Protein AF-A0A9P1HAL3-F1 (afdb_monomer)

pLDDT: mean 70.86, std 21.45, range [35.09, 97.81]

Organism: NCBI:txid1442378

Secondary structure (DSSP, 8-state):
---HHHHHHHHHHHHHHHHHHHHHHHTT--GGGGHHHHHHHHHHHHHHHHHHHHHHHHTTS-------------PPP---------S------TTHHHHTTS-SSGGGHHHHHHHH----------PPPP----PPPPPPPPPP--------------------PPPGGGSSTTTTS-PPPHHHHSTT--HHHHHHHHHHHHHHHHHHHHHHHHHHHHHHHHHHHHHHHHHHHHHHHHHHHHHHHHHHHHHHHHHHHHHHHHHHHT--GGGG---

Sequence (275 aa):
MSKPNQLFLLADHIKLSLLERQRAQSLNLEGNSQDGHISRSIEQFRDGLDALKKRSRGSGTKAMKTPPSTSPTPSPPSKNSSTTSPPNSTASPPSTTSTLTHPNDPSLASDFAHATTVPAAKSSSSPSPTATRSAPPAPPPPVTSPSASPTPPPATTATTTTITTPPSSSLLATATSRAPSGVDRAQGMTNEQIHAYHANVLDEQDEQLDRLGETIGRQRELSMRMGDELEAQIEILDETDAMVDRHQSRLDRALDMCRVAASAQAGPVWAVYQY

Radius of gyration: 38.21 Å; Cα contacts (8 Å, |Δi|>4): 33; chains: 1; bounding box: 88×94×108 Å

Structure (mmCIF, N/CA/C/O backbone):
data_AF-A0A9P1HAL3-F1
#
_entry.id   AF-A0A9P1HAL3-F1
#
loop_
_atom_site.group_PDB
_atom_site.id
_atom_site.type_symbol
_atom_site.label_atom_id
_atom_site.label_alt_id
_atom_site.label_comp_id
_atom_site.label_asym_id
_atom_site.label_entity_id
_atom_site.label_seq_id
_atom_site.pdbx_PDB_ins_code
_atom_site.Cartn_x
_atom_site.Cartn_y
_atom_site.Cartn_z
_atom_site.occupancy
_atom_site.B_iso_or_equiv
_atom_site.auth_seq_id
_atom_site.auth_comp_id
_atom_site.auth_asym_id
_atom_site.auth_atom_id
_atom_site.pdbx_PDB_model_num
ATOM 1 N N . MET A 1 1 ? 10.676 15.916 -5.593 1.00 50.03 1 MET A N 1
ATOM 2 C CA . MET A 1 1 ? 10.874 17.248 -4.974 1.00 50.03 1 MET A CA 1
ATOM 3 C C . MET A 1 1 ? 9.860 17.412 -3.851 1.00 50.03 1 MET A C 1
ATOM 5 O O . MET A 1 1 ? 8.691 17.637 -4.143 1.00 50.03 1 MET A O 1
ATOM 9 N N . SER A 1 2 ? 10.261 17.223 -2.592 1.00 63.69 2 SER A N 1
ATOM 10 C CA . SER A 1 2 ? 9.379 17.440 -1.437 1.00 63.69 2 SER A CA 1
ATOM 11 C C . SER A 1 2 ? 9.151 18.941 -1.229 1.00 63.69 2 SER A C 1
ATOM 13 O O . SER A 1 2 ? 10.075 19.752 -1.302 1.00 63.69 2 SER A O 1
ATOM 15 N N . LYS A 1 3 ? 7.892 19.339 -1.037 1.00 81.38 3 LYS A N 1
ATOM 16 C CA . LYS A 1 3 ? 7.520 20.737 -0.767 1.00 81.38 3 LYS A CA 1
ATOM 17 C C . LYS A 1 3 ? 7.986 21.115 0.651 1.00 81.38 3 LYS A C 1
ATOM 19 O O . LYS A 1 3 ? 7.953 20.257 1.529 1.00 81.38 3 LYS A O 1
ATOM 24 N N . PRO A 1 4 ? 8.348 22.379 0.937 1.00 82.94 4 PRO A N 1
ATOM 25 C CA . PRO A 1 4 ? 8.798 22.793 2.273 1.00 82.94 4 PRO A CA 1
ATOM 26 C C . PRO A 1 4 ? 7.778 22.466 3.377 1.00 82.94 4 PRO A C 1
ATOM 28 O O . PRO A 1 4 ? 8.159 21.975 4.431 1.00 82.94 4 PRO A O 1
ATOM 31 N N . ASN A 1 5 ? 6.476 22.610 3.105 1.00 86.00 5 ASN A N 1
ATOM 32 C CA . ASN A 1 5 ? 5.417 22.209 4.043 1.00 86.00 5 ASN A CA 1
ATOM 33 C C . ASN A 1 5 ? 5.407 20.699 4.328 1.00 86.00 5 ASN A C 1
ATOM 35 O O . ASN A 1 5 ? 5.117 20.290 5.445 1.00 86.00 5 ASN A O 1
ATOM 39 N N . GLN A 1 6 ? 5.764 19.864 3.347 1.00 87.25 6 GLN A N 1
ATOM 40 C CA . GLN A 1 6 ? 5.880 18.418 3.557 1.00 87.25 6 GLN A CA 1
ATOM 41 C C . GLN A 1 6 ? 7.073 18.079 4.457 1.00 87.25 6 GLN A C 1
ATOM 43 O O . GLN A 1 6 ? 6.979 17.140 5.236 1.00 87.25 6 GLN A O 1
ATOM 48 N N . LEU A 1 7 ? 8.161 18.859 4.406 1.00 88.94 7 LEU A N 1
ATOM 49 C CA . LEU A 1 7 ? 9.289 18.697 5.331 1.00 88.94 7 LEU A CA 1
ATOM 50 C C . LEU A 1 7 ? 8.912 19.071 6.765 1.00 88.94 7 LEU A C 1
ATOM 52 O O . LEU A 1 7 ? 9.337 18.385 7.686 1.00 88.94 7 LEU A O 1
ATOM 56 N N . PHE A 1 8 ? 8.096 20.109 6.962 1.00 89.88 8 PHE A N 1
ATOM 57 C CA . PHE A 1 8 ? 7.600 20.464 8.296 1.00 89.88 8 PHE A CA 1
ATOM 58 C C . PHE A 1 8 ? 6.702 19.376 8.892 1.00 89.88 8 PHE A C 1
ATOM 60 O O . PHE A 1 8 ? 6.885 19.009 10.048 1.00 89.88 8 PHE A O 1
ATOM 67 N N . LEU A 1 9 ? 5.786 18.816 8.097 1.00 92.81 9 LEU A N 1
ATOM 68 C CA . LEU A 1 9 ? 4.942 17.699 8.536 1.00 92.81 9 LEU A CA 1
ATOM 69 C C . LEU A 1 9 ? 5.769 16.439 8.826 1.00 92.81 9 LEU A C 1
ATOM 71 O O . LEU A 1 9 ? 5.536 15.761 9.821 1.00 92.81 9 LEU A O 1
ATOM 75 N N . LEU A 1 10 ? 6.774 16.153 7.992 1.00 92.38 10 LEU A N 1
ATOM 76 C CA . LEU A 1 10 ? 7.700 15.043 8.215 1.00 92.38 10 LEU A CA 1
ATOM 77 C C . LEU A 1 10 ? 8.511 15.238 9.504 1.00 92.38 10 LEU A C 1
ATOM 79 O O . LEU A 1 10 ? 8.684 14.291 10.264 1.00 92.38 10 LEU A O 1
ATOM 83 N N . ALA A 1 11 ? 8.969 16.461 9.781 1.00 91.88 11 ALA A N 1
ATOM 84 C CA . ALA A 1 11 ? 9.679 16.789 11.014 1.00 91.88 11 ALA A CA 1
ATOM 85 C C . ALA A 1 11 ? 8.807 16.573 12.258 1.00 91.88 11 ALA A C 1
ATOM 87 O O . ALA A 1 11 ? 9.289 16.034 13.255 1.00 91.88 11 ALA A O 1
ATOM 88 N N . ASP A 1 12 ? 7.532 16.960 12.196 1.00 93.38 12 ASP A N 1
ATOM 89 C CA . ASP A 1 12 ? 6.594 16.743 13.296 1.00 93.38 12 ASP A CA 1
ATOM 90 C C . ASP A 1 12 ? 6.318 15.249 13.512 1.00 93.38 12 ASP A C 1
ATOM 92 O O . ASP A 1 12 ? 6.390 14.757 14.636 1.00 93.38 12 ASP A O 1
ATOM 96 N N . HIS A 1 13 ? 6.141 14.485 12.431 1.00 92.50 13 HIS A N 1
ATOM 97 C CA . HIS A 1 13 ? 5.966 13.036 12.509 1.00 92.50 13 HIS A CA 1
ATOM 98 C C . HIS A 1 13 ? 7.194 12.322 13.101 1.00 92.50 13 HIS A C 1
ATOM 100 O O . HIS A 1 13 ? 7.055 11.452 13.960 1.00 92.50 13 HIS A O 1
ATOM 106 N N . ILE A 1 14 ? 8.410 12.722 12.707 1.00 92.44 14 ILE A N 1
ATOM 107 C CA . ILE A 1 14 ? 9.659 12.216 13.304 1.00 92.44 14 ILE A CA 1
ATOM 108 C C . ILE A 1 14 ? 9.692 12.520 14.802 1.00 92.44 14 ILE A C 1
ATOM 110 O O . ILE A 1 14 ? 10.052 11.659 15.601 1.00 92.44 14 ILE A O 1
ATOM 114 N N . LYS A 1 15 ? 9.294 13.731 15.198 1.00 94.12 15 LYS A N 1
ATOM 115 C CA . LYS A 1 15 ? 9.254 14.139 16.602 1.00 94.12 15 LYS A CA 1
ATOM 116 C C . LYS A 1 15 ? 8.258 13.301 17.409 1.00 94.12 15 LYS A C 1
ATOM 118 O O . LYS A 1 15 ? 8.627 12.798 18.465 1.00 94.12 15 LYS A O 1
ATOM 123 N N . LEU A 1 16 ? 7.035 13.120 16.913 1.00 91.88 16 LEU A N 1
ATOM 124 C CA . LEU A 1 16 ? 6.019 12.258 17.528 1.00 91.88 16 LEU A CA 1
ATOM 125 C C . LEU A 1 16 ? 6.520 10.814 17.669 1.00 91.88 16 LEU A C 1
ATOM 127 O O . LEU A 1 16 ? 6.418 10.228 18.744 1.00 91.88 16 LEU A O 1
ATOM 131 N N . SER A 1 17 ? 7.141 10.273 16.620 1.00 90.06 17 SER A N 1
ATOM 132 C CA . SER A 1 17 ? 7.689 8.913 16.619 1.00 90.06 17 SER A CA 1
ATOM 133 C C . SER A 1 17 ? 8.848 8.737 17.615 1.00 90.06 17 SER A C 1
ATOM 135 O O . SER A 1 17 ? 8.926 7.724 18.310 1.00 90.06 17 SER A O 1
ATOM 137 N N . LEU A 1 18 ? 9.709 9.751 17.768 1.00 90.81 18 LEU A N 1
ATOM 138 C CA . LEU A 1 18 ? 10.775 9.759 18.775 1.00 90.81 18 LEU A CA 1
ATOM 139 C C . LEU A 1 18 ? 10.232 9.834 20.208 1.00 90.81 18 LEU A C 1
ATOM 141 O O . LEU A 1 18 ? 10.769 9.169 21.094 1.00 90.81 18 LEU A O 1
ATOM 145 N N . LEU A 1 19 ? 9.174 10.613 20.441 1.00 91.31 19 LEU A N 1
ATOM 146 C CA . LEU A 1 19 ? 8.533 10.705 21.755 1.00 91.31 19 LEU A CA 1
ATOM 147 C C . LEU A 1 19 ? 7.845 9.393 22.143 1.00 91.31 19 LEU A C 1
ATOM 149 O O . LEU A 1 19 ? 7.967 8.960 23.288 1.00 91.31 19 LEU A O 1
ATOM 153 N N . GLU A 1 20 ? 7.195 8.716 21.196 1.00 88.38 20 GLU A N 1
ATOM 154 C CA . GLU A 1 20 ? 6.588 7.408 21.456 1.00 88.38 20 GLU A CA 1
ATOM 155 C C . GLU A 1 20 ? 7.652 6.338 21.733 1.00 88.38 20 GLU A C 1
ATOM 157 O O . GLU A 1 20 ? 7.506 5.542 22.660 1.00 88.38 20 GLU A O 1
ATOM 162 N N . ARG A 1 21 ? 8.792 6.375 21.027 1.00 87.19 21 ARG A N 1
ATOM 163 C CA . ARG A 1 21 ? 9.952 5.528 21.349 1.00 87.19 21 ARG A CA 1
ATOM 164 C C . ARG A 1 21 ? 10.469 5.791 22.762 1.00 87.19 21 ARG A C 1
ATOM 166 O O . ARG A 1 21 ? 10.726 4.844 23.500 1.00 87.19 21 ARG A O 1
ATOM 173 N N . GLN A 1 22 ? 10.613 7.058 23.151 1.00 87.69 22 GLN A N 1
ATOM 174 C CA . GLN A 1 22 ? 11.063 7.430 24.494 1.00 87.69 22 GLN A CA 1
ATOM 175 C C . GLN A 1 22 ? 10.085 6.938 25.570 1.00 87.69 22 GLN A C 1
ATOM 177 O O . GLN A 1 22 ? 10.504 6.452 26.621 1.00 87.69 22 GLN A O 1
ATOM 182 N N . ARG A 1 23 ? 8.780 7.004 25.295 1.00 87.88 23 ARG A N 1
ATOM 183 C CA . ARG A 1 23 ? 7.748 6.458 26.175 1.00 87.88 23 ARG A CA 1
ATOM 184 C C . ARG A 1 23 ? 7.835 4.934 26.271 1.00 87.88 23 ARG A C 1
ATOM 186 O O . ARG A 1 23 ? 7.836 4.409 27.381 1.00 87.88 23 ARG A O 1
ATOM 193 N N . ALA A 1 24 ? 7.980 4.232 25.149 1.00 85.25 24 ALA A N 1
ATOM 194 C CA . ALA A 1 24 ? 8.146 2.780 25.125 1.00 85.25 24 ALA A CA 1
ATOM 195 C C . ALA A 1 24 ? 9.389 2.335 25.913 1.00 85.25 24 ALA A C 1
ATOM 197 O O . ALA A 1 24 ? 9.304 1.412 26.719 1.00 85.25 24 ALA A O 1
ATOM 198 N N . GLN A 1 25 ? 10.505 3.058 25.771 1.00 83.81 25 GLN A N 1
ATOM 199 C CA . GLN A 1 25 ? 11.719 2.843 26.565 1.00 83.81 25 GLN A CA 1
ATOM 200 C C . GLN A 1 25 ? 11.485 3.083 28.060 1.00 83.81 25 GLN A C 1
ATOM 202 O O . GLN A 1 25 ? 11.926 2.283 28.879 1.00 83.81 25 GLN A O 1
ATOM 207 N N . SER A 1 26 ? 10.761 4.145 28.433 1.00 86.94 26 SER A N 1
ATOM 208 C CA . SER A 1 26 ? 10.441 4.416 29.843 1.00 86.94 26 SER A CA 1
ATOM 209 C C . SER A 1 26 ? 9.563 3.332 30.478 1.00 86.94 26 SER A C 1
ATOM 211 O O . SER A 1 26 ? 9.673 3.073 31.673 1.00 86.94 26 SER A O 1
ATOM 213 N N . LEU A 1 27 ? 8.727 2.674 29.669 1.00 83.94 27 LEU A N 1
ATOM 214 C CA . LEU A 1 27 ? 7.861 1.567 30.076 1.00 83.94 27 LEU A CA 1
ATOM 215 C C . LEU A 1 27 ? 8.532 0.192 29.909 1.00 83.94 27 LEU A C 1
ATOM 217 O O . LEU A 1 27 ? 7.891 -0.824 30.161 1.00 83.94 27 LEU A O 1
ATOM 221 N N . ASN A 1 28 ? 9.805 0.160 29.494 1.00 78.12 28 ASN A N 1
ATOM 222 C CA . ASN A 1 28 ? 10.579 -1.046 29.191 1.00 78.12 28 ASN A CA 1
ATOM 223 C C . ASN A 1 28 ? 9.848 -2.022 28.243 1.00 78.12 28 ASN A C 1
ATOM 225 O O . ASN A 1 28 ? 9.988 -3.239 28.342 1.00 78.12 28 ASN A O 1
ATOM 229 N N . LEU A 1 29 ? 9.031 -1.469 27.345 1.00 77.12 29 LEU A N 1
ATOM 23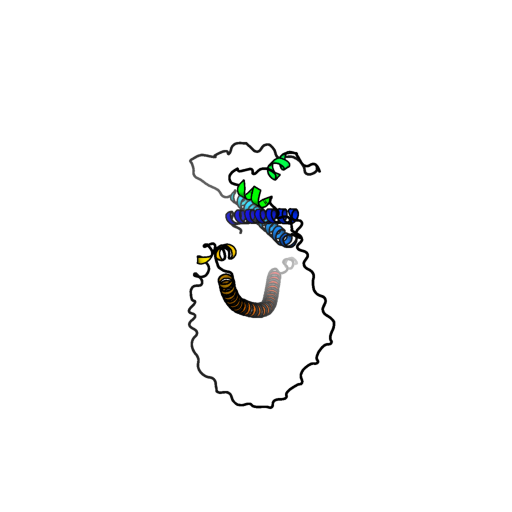0 C CA . LEU A 1 29 ? 8.371 -2.196 26.269 1.00 77.12 29 LEU A CA 1
ATOM 231 C C . LEU A 1 29 ? 9.361 -2.299 25.105 1.00 77.12 29 LEU A C 1
ATOM 233 O O . LEU A 1 29 ? 10.063 -1.330 24.811 1.00 77.12 29 LEU A O 1
ATOM 237 N N . GLU A 1 30 ? 9.408 -3.448 24.430 1.00 64.19 30 GLU A N 1
ATOM 238 C CA . GLU A 1 30 ? 10.295 -3.716 23.288 1.00 64.19 30 GLU A CA 1
ATOM 239 C C . GLU A 1 30 ? 9.913 -2.829 22.073 1.00 64.19 30 GLU A C 1
ATOM 241 O O . GLU A 1 30 ? 9.317 -3.264 21.091 1.00 64.19 30 GLU A O 1
ATOM 246 N N . GLY A 1 31 ? 10.221 -1.530 22.138 1.00 59.81 31 GLY A N 1
ATOM 247 C CA . GLY A 1 31 ? 9.846 -0.502 21.157 1.00 59.81 31 GLY A CA 1
ATOM 248 C C . GLY A 1 31 ? 10.657 -0.533 19.857 1.00 59.81 31 GLY A C 1
ATOM 249 O O . GLY A 1 31 ? 10.655 0.439 19.102 1.00 59.81 31 GLY A O 1
ATOM 250 N N . ASN A 1 32 ? 11.378 -1.623 19.590 1.00 63.25 32 ASN A N 1
ATOM 251 C CA . ASN A 1 32 ? 12.341 -1.714 18.494 1.00 63.25 32 ASN A CA 1
ATOM 252 C C . ASN A 1 32 ? 11.681 -1.860 17.107 1.00 63.25 32 ASN A C 1
ATOM 254 O O . ASN A 1 32 ? 12.305 -1.582 16.087 1.00 63.25 32 ASN A O 1
ATOM 258 N N . SER A 1 33 ? 10.397 -2.236 17.042 1.00 66.94 33 SER A N 1
ATOM 259 C CA . SER A 1 33 ? 9.682 -2.409 15.764 1.00 66.94 33 SER A CA 1
ATOM 260 C C . SER A 1 33 ? 9.550 -1.115 14.949 1.00 66.94 33 SER A C 1
ATOM 262 O O . SER A 1 33 ? 9.382 -1.183 13.735 1.00 66.94 33 SER A O 1
ATOM 264 N N . GLN A 1 34 ? 9.606 0.058 15.588 1.00 70.12 34 GLN A N 1
ATOM 265 C CA . GLN A 1 34 ? 9.420 1.350 14.913 1.00 70.12 34 GLN A CA 1
ATOM 266 C C . GLN A 1 34 ? 10.742 2.005 14.483 1.00 70.12 34 GLN A C 1
ATOM 268 O O . GLN A 1 34 ? 10.733 2.990 13.743 1.00 70.12 34 GLN A O 1
ATOM 273 N N . ASP A 1 35 ? 11.890 1.448 14.885 1.00 80.19 35 ASP A N 1
ATOM 274 C CA . ASP A 1 35 ? 13.208 2.063 14.660 1.00 80.19 35 ASP A CA 1
ATOM 275 C C . ASP A 1 35 ? 13.594 2.077 13.169 1.00 80.19 35 ASP A C 1
ATOM 277 O O . ASP A 1 35 ? 14.219 3.022 12.676 1.00 80.19 35 ASP A O 1
ATOM 281 N N . GLY A 1 36 ? 13.128 1.083 12.404 1.00 85.06 36 GLY A N 1
ATOM 282 C CA . GLY A 1 36 ? 13.293 1.040 10.948 1.00 85.06 36 GLY A CA 1
ATOM 283 C C . GLY A 1 36 ? 12.529 2.155 10.219 1.00 85.06 36 GLY A C 1
ATOM 284 O O . GLY A 1 36 ? 13.058 2.765 9.285 1.00 85.06 36 GLY A O 1
ATOM 285 N N . HIS A 1 37 ? 11.311 2.475 10.669 1.00 84.50 37 HIS A N 1
ATOM 286 C CA . HIS A 1 37 ? 10.511 3.569 10.110 1.00 84.50 37 HIS A CA 1
ATOM 287 C C . HIS A 1 37 ? 11.083 4.940 10.485 1.00 84.50 37 HIS A C 1
ATOM 289 O O . HIS A 1 37 ? 11.160 5.824 9.629 1.00 84.50 37 HIS A O 1
ATOM 295 N N . ILE A 1 38 ? 11.557 5.096 11.725 1.00 86.88 38 ILE A N 1
ATOM 296 C CA . ILE A 1 38 ? 12.243 6.307 12.196 1.00 86.88 38 ILE A CA 1
ATOM 297 C C . ILE A 1 38 ? 13.497 6.566 11.356 1.00 86.88 38 ILE A C 1
ATOM 299 O O . ILE A 1 38 ? 13.679 7.672 10.847 1.00 86.88 38 ILE A O 1
ATOM 303 N N . SER A 1 39 ? 14.323 5.539 11.144 1.00 90.62 39 SER A N 1
ATOM 304 C CA . SER A 1 39 ? 15.566 5.646 10.371 1.00 90.62 39 SER A CA 1
ATOM 305 C C . SER A 1 39 ? 15.306 6.095 8.931 1.00 90.62 39 SER A C 1
ATOM 307 O O . SER A 1 39 ? 15.893 7.076 8.471 1.00 90.62 39 SER A O 1
ATOM 309 N N . ARG A 1 40 ? 14.344 5.455 8.252 1.00 89.88 40 ARG A N 1
ATOM 310 C CA . ARG A 1 40 ? 13.943 5.821 6.885 1.00 89.88 40 ARG A CA 1
ATOM 311 C C . ARG A 1 40 ? 13.362 7.236 6.811 1.00 89.88 40 ARG A C 1
ATOM 313 O O . ARG A 1 40 ? 13.667 7.979 5.883 1.00 89.88 40 ARG A O 1
ATOM 320 N N . SER A 1 41 ? 12.555 7.633 7.798 1.00 90.81 41 SER A N 1
ATOM 321 C CA . SER A 1 41 ? 11.965 8.975 7.863 1.00 90.81 41 SER A CA 1
ATOM 322 C C . SER A 1 41 ? 13.020 10.065 8.093 1.00 90.81 41 SER A C 1
ATOM 324 O O . SER A 1 41 ? 12.911 11.149 7.519 1.0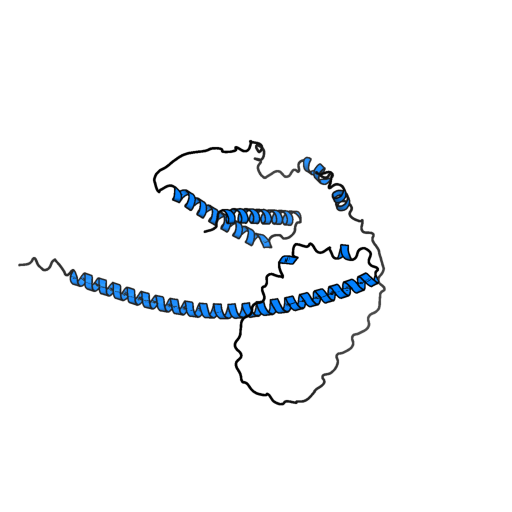0 90.81 41 SER A O 1
ATOM 326 N N . ILE A 1 42 ? 14.048 9.797 8.905 1.00 91.69 42 ILE A N 1
ATOM 327 C CA . ILE A 1 42 ? 15.172 10.718 9.135 1.00 91.69 42 ILE A CA 1
ATOM 328 C C . ILE A 1 42 ? 16.007 10.880 7.862 1.00 91.69 42 ILE A C 1
ATOM 330 O O . ILE A 1 42 ? 16.403 11.999 7.534 1.00 91.69 42 ILE A O 1
ATOM 334 N N . GLU A 1 43 ? 16.255 9.793 7.134 1.00 92.44 43 GLU A N 1
ATOM 335 C CA . GLU A 1 43 ? 16.975 9.831 5.860 1.00 92.44 43 GLU A CA 1
ATOM 336 C C . GLU A 1 43 ? 16.193 10.624 4.802 1.00 92.44 43 GLU A C 1
ATOM 338 O O . GLU A 1 43 ? 16.719 11.575 4.226 1.00 92.44 43 GLU A O 1
ATOM 343 N N . GLN A 1 44 ? 14.884 10.379 4.682 1.00 90.44 44 GLN A N 1
ATOM 344 C CA . GLN A 1 44 ? 14.000 11.142 3.796 1.00 90.44 44 GLN A CA 1
ATOM 345 C C . GLN A 1 44 ? 13.936 12.640 4.153 1.00 90.44 44 GLN A C 1
ATOM 347 O O . GLN A 1 44 ? 13.845 13.499 3.269 1.00 90.44 44 GLN A O 1
ATOM 352 N N . PHE A 1 45 ? 13.992 12.980 5.445 1.00 91.00 45 PHE A N 1
ATOM 353 C CA . PHE A 1 45 ? 14.044 14.368 5.903 1.00 91.00 45 PHE A CA 1
ATOM 354 C C . PHE A 1 45 ? 15.382 15.037 5.560 1.00 91.00 45 PHE A C 1
ATOM 356 O O . PHE A 1 45 ? 15.391 16.183 5.104 1.00 91.00 45 PHE A O 1
ATOM 363 N N . ARG A 1 46 ? 16.503 14.319 5.712 1.00 91.94 46 ARG A N 1
ATOM 364 C CA . ARG A 1 46 ? 17.846 14.793 5.334 1.00 91.94 46 ARG A CA 1
ATOM 365 C C . ARG A 1 46 ? 17.954 15.048 3.833 1.00 91.94 46 ARG A C 1
ATOM 367 O O . ARG A 1 46 ? 18.320 16.156 3.443 1.00 91.94 46 ARG A O 1
ATOM 374 N N . ASP A 1 47 ? 17.535 14.093 3.009 1.00 92.19 47 ASP A N 1
ATOM 375 C CA . ASP A 1 47 ? 17.539 14.231 1.548 1.00 92.19 47 ASP A CA 1
ATOM 376 C C . ASP A 1 47 ? 16.679 15.414 1.087 1.00 92.19 47 ASP A C 1
ATOM 378 O O . ASP A 1 47 ? 17.052 16.187 0.196 1.00 92.19 47 ASP A O 1
ATOM 382 N N . GLY A 1 48 ? 15.531 15.604 1.741 1.00 89.62 48 GLY A N 1
ATOM 383 C CA . GLY A 1 48 ? 14.646 16.737 1.511 1.00 89.62 48 GLY A CA 1
ATOM 384 C C . GLY A 1 48 ? 15.275 18.093 1.851 1.00 89.62 48 GLY A C 1
ATOM 385 O O . GLY A 1 48 ? 15.133 19.051 1.083 1.00 89.62 48 GLY A O 1
ATOM 386 N N . LEU A 1 49 ? 16.010 18.181 2.965 1.00 88.81 49 LEU A N 1
ATOM 387 C CA . LEU A 1 49 ? 16.754 19.384 3.346 1.00 88.81 49 LEU A CA 1
ATOM 388 C C . LEU A 1 49 ? 17.901 19.683 2.377 1.00 88.81 49 LEU A C 1
ATOM 390 O O . LEU A 1 49 ? 18.087 20.841 1.993 1.00 88.81 49 LEU A O 1
ATOM 394 N N . ASP A 1 50 ? 18.636 18.665 1.935 1.00 90.50 50 ASP A N 1
ATOM 395 C CA . ASP A 1 50 ? 19.732 18.841 0.984 1.00 90.50 50 ASP A CA 1
ATOM 396 C C . ASP A 1 50 ? 19.233 19.280 -0.395 1.00 90.50 50 ASP A C 1
ATOM 398 O O . ASP A 1 50 ? 19.827 20.168 -1.018 1.00 90.50 50 ASP A O 1
ATOM 402 N N . ALA A 1 51 ? 18.095 18.753 -0.853 1.00 86.31 51 ALA A N 1
ATOM 403 C CA . ALA A 1 51 ? 17.430 19.225 -2.065 1.00 86.31 51 ALA A CA 1
ATOM 404 C C . ALA A 1 51 ? 16.993 20.698 -1.945 1.00 86.31 51 ALA A C 1
ATOM 406 O O . ALA A 1 51 ? 17.218 21.496 -2.864 1.00 86.31 51 ALA A O 1
ATOM 407 N N . LEU A 1 52 ? 16.429 21.097 -0.798 1.00 83.62 52 LEU A N 1
ATOM 408 C CA . LEU A 1 52 ? 16.023 22.483 -0.549 1.00 83.62 52 LEU A CA 1
ATOM 409 C C . LEU A 1 52 ? 17.230 23.431 -0.474 1.00 83.62 52 LEU A C 1
ATOM 411 O O . LEU A 1 52 ? 17.191 24.537 -1.017 1.00 83.62 52 LEU A O 1
ATOM 415 N N . LYS A 1 53 ? 18.329 22.984 0.137 1.00 85.69 53 LYS A N 1
ATOM 416 C CA . LYS A 1 53 ? 19.590 23.727 0.230 1.00 85.69 53 LYS A CA 1
ATOM 417 C C . LYS A 1 53 ? 20.232 23.929 -1.141 1.00 85.69 53 LYS A C 1
ATOM 419 O O . LYS A 1 53 ? 20.689 25.034 -1.436 1.00 85.69 53 LYS A O 1
ATOM 424 N N . LYS A 1 54 ? 20.218 22.903 -2.002 1.00 85.94 54 LYS A N 1
ATOM 425 C CA . LYS A 1 54 ? 20.668 22.993 -3.403 1.00 85.94 54 LYS A CA 1
ATOM 426 C C . LYS A 1 54 ? 19.807 23.974 -4.206 1.00 85.94 54 LYS A C 1
ATOM 428 O O . LYS A 1 54 ? 20.357 24.804 -4.923 1.00 85.94 54 LYS A O 1
ATOM 433 N N . ARG A 1 55 ? 18.480 23.962 -4.021 1.00 79.69 55 ARG A N 1
ATOM 434 C CA . ARG A 1 55 ? 17.555 24.921 -4.657 1.00 79.69 55 ARG A CA 1
ATOM 435 C C . ARG A 1 55 ? 17.773 26.363 -4.189 1.00 79.69 55 ARG A C 1
ATOM 437 O O . ARG A 1 55 ? 17.787 27.271 -5.012 1.00 79.69 55 ARG A O 1
ATOM 444 N N . SER A 1 56 ? 17.964 26.572 -2.887 1.00 76.62 56 SER A N 1
ATOM 445 C CA . SER A 1 56 ? 18.253 27.891 -2.307 1.00 76.62 56 SER A CA 1
ATOM 446 C C . SER A 1 56 ? 19.573 28.464 -2.838 1.00 76.62 56 SER A C 1
ATOM 448 O O . SER A 1 56 ? 19.625 29.610 -3.277 1.00 76.62 56 SER A O 1
ATOM 450 N N . ARG A 1 57 ? 20.621 27.634 -2.911 1.00 75.69 57 ARG A N 1
ATOM 451 C CA . ARG A 1 57 ? 21.930 28.028 -3.457 1.00 75.69 57 ARG A CA 1
ATOM 452 C C . ARG A 1 57 ? 21.920 28.241 -4.975 1.00 75.69 57 ARG A C 1
ATOM 454 O O . ARG A 1 57 ? 22.605 29.136 -5.455 1.00 75.69 57 ARG A O 1
ATOM 461 N N . GLY A 1 58 ? 21.128 27.470 -5.721 1.00 61.59 58 GLY A N 1
ATOM 462 C CA . GLY A 1 58 ? 20.975 27.610 -7.175 1.00 61.59 58 GLY A CA 1
ATOM 463 C C . GLY A 1 58 ? 20.131 28.812 -7.620 1.00 61.59 58 GLY A C 1
ATOM 464 O O . GLY A 1 58 ? 20.185 29.197 -8.782 1.00 61.59 58 GLY A O 1
ATOM 465 N N . SER A 1 59 ? 19.377 29.439 -6.710 1.00 54.78 59 SER A N 1
ATOM 466 C CA . SER A 1 59 ? 18.550 30.619 -7.006 1.00 54.78 59 SER A CA 1
ATOM 467 C C . SER A 1 59 ? 19.325 31.949 -6.975 1.00 54.78 59 SER A C 1
ATOM 469 O O . SER A 1 59 ? 18.729 32.998 -7.209 1.00 54.78 59 SER A O 1
ATOM 471 N N . GLY A 1 60 ? 20.629 31.934 -6.674 1.00 53.03 60 GLY A N 1
ATOM 472 C CA . GLY A 1 60 ? 21.446 33.141 -6.491 1.00 53.03 60 GLY A CA 1
ATOM 473 C C . GLY A 1 60 ? 22.077 33.740 -7.756 1.00 53.03 60 GLY A C 1
ATOM 474 O O . GLY A 1 60 ? 22.769 34.746 -7.647 1.00 53.03 60 GLY A O 1
ATOM 475 N N . THR A 1 61 ? 21.889 33.154 -8.945 1.00 49.06 61 THR A N 1
ATOM 476 C CA . THR A 1 61 ? 22.647 33.540 -10.155 1.00 49.06 61 THR A CA 1
ATOM 477 C C . THR A 1 61 ? 21.789 33.729 -11.415 1.00 49.06 61 THR A C 1
ATOM 479 O O . THR A 1 61 ? 22.137 33.230 -12.479 1.00 49.06 61 THR A O 1
ATOM 482 N N . LYS A 1 62 ? 20.688 34.496 -11.360 1.00 48.00 62 LYS A N 1
ATOM 483 C CA . LYS A 1 62 ? 20.138 35.194 -12.547 1.00 48.00 62 LYS A CA 1
ATOM 484 C C . LYS A 1 62 ? 19.557 36.564 -12.164 1.00 48.00 62 LYS A C 1
ATOM 486 O O . LYS A 1 62 ? 18.930 36.716 -11.126 1.00 48.00 62 LYS A O 1
ATOM 491 N N . ALA A 1 63 ? 19.868 37.555 -12.997 1.00 46.16 63 ALA A N 1
ATOM 492 C CA . ALA A 1 63 ? 19.919 38.990 -12.719 1.00 46.16 63 ALA A CA 1
ATOM 493 C C . ALA A 1 63 ? 18.579 39.771 -12.766 1.00 46.16 63 ALA A C 1
ATOM 495 O O . ALA A 1 63 ? 17.616 39.315 -13.370 1.00 46.16 63 ALA A O 1
ATOM 496 N N . MET A 1 64 ? 18.649 41.032 -12.287 1.00 42.88 64 MET A N 1
ATOM 497 C CA . MET A 1 64 ? 18.009 42.249 -12.849 1.00 42.88 64 MET A CA 1
ATOM 498 C C . MET A 1 64 ? 16.629 42.732 -12.297 1.00 42.88 64 MET A C 1
ATOM 500 O O . MET A 1 64 ? 15.580 42.280 -12.731 1.00 42.88 64 MET A O 1
ATOM 504 N N . LYS A 1 65 ? 16.691 43.805 -11.470 1.00 40.12 65 LYS A N 1
ATOM 505 C CA . LYS A 1 65 ? 15.919 45.089 -11.516 1.00 40.12 65 LYS A CA 1
ATOM 506 C C . LYS A 1 65 ? 14.427 45.157 -11.072 1.00 40.12 65 LYS A C 1
ATOM 508 O O . LYS A 1 65 ? 13.537 44.993 -11.893 1.00 40.12 65 LYS A O 1
ATOM 513 N N . THR A 1 66 ? 14.160 45.585 -9.821 1.00 43.94 66 THR A N 1
ATOM 514 C CA . THR A 1 66 ? 13.418 46.820 -9.370 1.00 43.94 66 THR A CA 1
ATOM 515 C C . THR A 1 66 ? 12.886 46.735 -7.903 1.00 43.94 66 THR A C 1
ATOM 517 O O . THR A 1 66 ? 12.777 45.626 -7.389 1.00 43.94 66 THR A O 1
ATOM 520 N N . PRO A 1 67 ? 12.640 47.879 -7.201 1.00 57.59 67 PRO A N 1
ATOM 521 C CA . PRO A 1 67 ? 12.583 48.046 -5.721 1.00 57.59 67 PRO A CA 1
ATOM 522 C C . PRO A 1 67 ? 11.161 48.442 -5.202 1.00 57.59 67 PRO A C 1
ATOM 524 O O . PRO A 1 67 ? 10.230 48.347 -5.998 1.00 57.59 67 PRO A O 1
ATOM 527 N N . PRO A 1 68 ? 10.943 49.081 -4.017 1.00 61.38 68 PRO A N 1
ATOM 528 C CA . PRO A 1 68 ? 11.378 48.886 -2.614 1.00 61.38 68 PRO A CA 1
ATOM 529 C C . PRO A 1 68 ? 10.164 48.644 -1.649 1.00 61.38 68 PRO A C 1
ATOM 531 O O . PRO A 1 68 ? 9.031 48.538 -2.103 1.00 61.38 68 PRO A O 1
ATOM 534 N N . SER A 1 69 ? 10.390 48.694 -0.318 1.00 38.34 69 SER A N 1
ATOM 535 C CA . SER A 1 69 ? 9.381 48.795 0.779 1.00 38.34 69 SER A CA 1
ATOM 536 C C . SER A 1 69 ? 8.804 47.444 1.253 1.00 38.34 69 SER A C 1
ATOM 538 O O . SER A 1 69 ? 8.476 46.599 0.440 1.00 38.34 69 SER A O 1
ATOM 540 N N . THR A 1 70 ? 8.640 47.095 2.532 1.00 42.28 70 THR A N 1
ATOM 541 C CA . THR A 1 70 ? 8.651 47.803 3.822 1.00 42.28 70 THR A CA 1
ATOM 542 C C . THR A 1 70 ? 8.896 46.737 4.914 1.00 42.28 70 THR A C 1
ATOM 544 O O . THR A 1 70 ? 8.643 45.557 4.689 1.00 42.28 70 THR A O 1
ATOM 547 N N . SER A 1 71 ? 9.399 47.150 6.075 1.00 48.59 71 SER A N 1
ATOM 548 C CA . SER A 1 71 ? 9.593 46.403 7.340 1.00 48.59 71 SER A CA 1
ATOM 549 C C . SER A 1 71 ? 8.349 45.612 7.84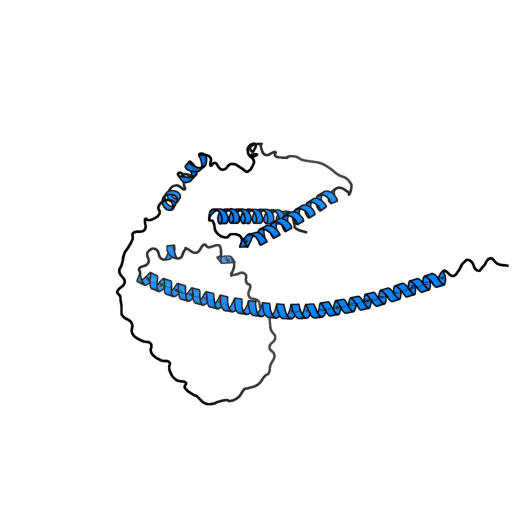4 1.00 48.59 71 SER A C 1
ATOM 551 O O . SER A 1 71 ? 7.286 45.764 7.246 1.00 48.59 71 SER A O 1
ATOM 553 N N . PRO A 1 72 ? 8.388 44.835 8.962 1.00 50.03 72 PRO A N 1
ATOM 554 C CA . PRO A 1 72 ? 9.481 44.597 9.915 1.00 50.03 72 PRO A CA 1
ATOM 555 C C . PRO A 1 72 ? 9.759 43.112 10.248 1.00 50.03 72 PRO A C 1
ATOM 557 O O . PRO A 1 72 ? 8.872 42.270 10.344 1.00 50.03 72 PRO A O 1
ATOM 560 N N . THR A 1 73 ? 11.019 42.820 10.553 1.00 44.41 73 THR A N 1
ATOM 561 C CA . THR A 1 73 ? 11.453 41.706 11.408 1.00 44.41 73 THR A CA 1
ATOM 562 C C . THR A 1 73 ? 10.902 41.872 12.829 1.00 44.41 73 THR A C 1
ATOM 564 O O . THR A 1 73 ? 11.256 42.858 13.480 1.00 44.41 73 THR A O 1
ATOM 567 N N . PRO A 1 74 ? 10.127 40.918 13.374 1.00 46.28 74 PRO A N 1
ATOM 568 C CA . PRO A 1 74 ? 9.997 40.771 14.811 1.00 46.28 74 PRO A CA 1
ATOM 569 C C . PRO A 1 74 ? 11.109 39.839 15.301 1.00 46.28 74 PRO A C 1
ATOM 571 O O . PRO A 1 74 ? 11.121 38.642 15.018 1.00 46.28 74 PRO A O 1
ATOM 574 N N . SER A 1 75 ? 12.063 40.401 16.035 1.00 50.97 75 SER A N 1
ATOM 575 C CA . SER A 1 75 ? 12.968 39.637 16.889 1.00 50.97 75 SER A CA 1
ATOM 576 C C . SER A 1 75 ? 12.155 39.004 18.028 1.00 50.97 75 SER A C 1
ATOM 578 O O . SER A 1 75 ? 11.539 39.753 18.789 1.00 50.97 75 SER A O 1
ATOM 580 N N . PRO A 1 76 ? 12.133 37.672 18.210 1.00 50.22 76 PRO A N 1
ATOM 581 C CA . PRO A 1 76 ? 11.675 37.097 19.465 1.00 50.22 76 PRO A CA 1
ATOM 582 C C . PRO A 1 76 ? 12.755 37.294 20.551 1.00 50.22 76 PRO A C 1
ATOM 584 O O . PRO A 1 76 ? 13.947 37.136 20.272 1.00 50.22 76 PRO A O 1
ATOM 587 N N . PRO A 1 77 ? 12.368 37.670 21.783 1.00 46.22 77 PRO A N 1
ATOM 588 C CA . PRO A 1 77 ? 13.294 37.983 22.865 1.00 46.22 77 PRO A CA 1
ATOM 589 C C . PRO A 1 77 ? 14.087 36.756 23.328 1.00 46.22 77 PRO A C 1
ATOM 591 O O . PRO A 1 77 ? 13.553 35.661 23.498 1.00 46.22 77 PRO A O 1
ATOM 594 N N . SER A 1 78 ? 15.371 36.986 23.601 1.00 47.62 78 SER A N 1
ATOM 595 C CA . SER A 1 78 ? 16.293 36.050 24.234 1.00 47.62 78 SER A CA 1
ATOM 596 C C . SER A 1 78 ? 15.788 35.618 25.619 1.00 47.62 78 SER A C 1
ATOM 598 O O . SER A 1 78 ? 15.929 36.353 26.597 1.00 47.62 78 SER A O 1
ATOM 600 N N . LYS A 1 79 ? 15.225 34.413 25.722 1.00 45.34 79 LYS A N 1
ATOM 601 C CA . LYS A 1 79 ? 15.014 33.695 26.993 1.00 45.34 79 LYS A CA 1
ATOM 602 C C . LYS A 1 79 ? 15.190 32.190 26.792 1.00 45.34 79 LYS A C 1
ATOM 604 O O . LYS A 1 79 ? 14.283 31.401 27.017 1.00 45.34 79 LYS A O 1
ATOM 609 N N . ASN A 1 80 ? 16.365 31.788 26.334 1.00 44.16 80 ASN A N 1
ATOM 610 C CA . ASN A 1 80 ? 16.782 30.386 26.275 1.00 44.16 80 ASN A CA 1
ATOM 611 C C . ASN A 1 80 ? 18.314 30.280 26.266 1.00 44.16 80 ASN A C 1
ATOM 613 O O . ASN A 1 80 ? 18.914 29.545 25.492 1.00 44.16 80 ASN A O 1
ATOM 617 N N . SER A 1 81 ? 18.959 31.021 27.165 1.00 48.31 81 SER A N 1
ATOM 618 C CA . SER A 1 81 ? 20.330 30.757 27.595 1.00 48.31 81 SER A CA 1
ATOM 619 C C . SER A 1 81 ? 20.291 29.927 28.880 1.00 48.31 81 SER A C 1
ATOM 621 O O . SER A 1 81 ? 20.374 30.482 29.973 1.00 48.31 81 SER A O 1
ATOM 623 N N . SER A 1 82 ? 20.075 28.614 28.766 1.00 46.41 82 SER A N 1
ATOM 624 C CA . 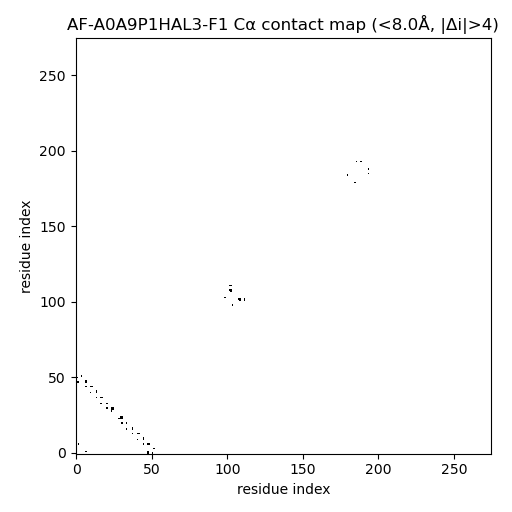SER A 1 82 ? 20.445 27.628 29.804 1.00 46.41 82 SER A CA 1
ATOM 625 C C . SER A 1 82 ? 20.081 26.198 29.399 1.00 46.41 82 SER A C 1
ATOM 627 O O . SER A 1 82 ? 19.317 25.526 30.079 1.00 46.41 82 SER A O 1
ATOM 629 N N . THR A 1 83 ? 20.638 25.675 28.307 1.00 42.34 83 THR A N 1
ATOM 630 C CA . THR A 1 83 ? 20.777 24.211 28.187 1.00 42.34 83 THR A CA 1
ATOM 631 C C . THR A 1 83 ? 21.956 23.857 27.289 1.00 42.34 83 THR A C 1
ATOM 633 O O . THR A 1 83 ? 21.806 23.342 26.187 1.00 42.34 83 THR A O 1
ATOM 636 N N . THR A 1 84 ? 23.159 24.130 27.780 1.00 45.62 84 THR A N 1
ATOM 637 C CA . THR A 1 84 ? 24.351 23.403 27.342 1.00 45.62 84 THR A CA 1
ATOM 638 C C . THR A 1 84 ? 24.894 22.719 28.583 1.00 45.62 84 THR A C 1
ATOM 640 O O . THR A 1 84 ? 25.542 23.340 29.421 1.00 45.62 84 THR A O 1
ATOM 643 N N . SER A 1 85 ? 24.560 21.446 28.764 1.00 44.91 85 SER A N 1
ATOM 644 C CA . SER A 1 85 ? 25.251 20.582 29.719 1.00 44.91 85 SER A CA 1
ATOM 645 C C . SER A 1 85 ? 25.350 19.174 29.123 1.00 44.91 85 SER A C 1
ATOM 647 O O . SER A 1 85 ? 24.369 18.695 28.554 1.00 44.91 85 SER A O 1
ATOM 649 N N . PRO A 1 86 ? 26.543 18.556 29.164 1.00 54.62 86 PRO A N 1
ATOM 650 C CA . PRO A 1 86 ? 26.851 17.311 28.466 1.00 54.62 86 PRO A CA 1
ATOM 651 C C . PRO A 1 86 ? 26.239 16.063 29.138 1.00 54.62 86 PRO A C 1
ATOM 653 O O . PRO A 1 86 ? 25.909 16.097 30.325 1.00 54.62 86 PRO A O 1
ATOM 656 N N . PRO A 1 87 ? 26.113 14.941 28.400 1.00 50.44 87 PRO A N 1
ATOM 657 C CA . PRO A 1 87 ? 25.453 13.728 28.862 1.00 50.44 87 PRO A CA 1
ATOM 658 C C . PRO A 1 87 ? 26.458 12.801 29.558 1.00 50.44 87 PRO A C 1
ATOM 660 O O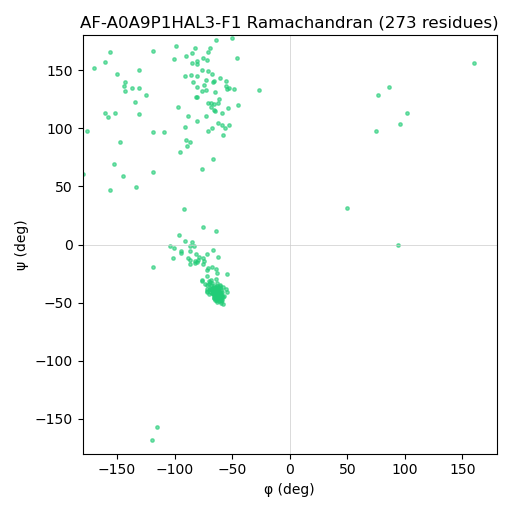 . PRO A 1 87 ? 27.100 11.982 28.911 1.00 50.44 87 PRO A O 1
ATOM 663 N N . ASN A 1 88 ? 26.633 12.958 30.869 1.00 50.38 88 ASN A N 1
ATOM 664 C CA . ASN A 1 88 ? 27.016 11.869 31.776 1.00 50.38 88 ASN A CA 1
ATOM 665 C C . ASN A 1 88 ? 27.023 12.387 33.217 1.00 50.38 88 ASN A C 1
ATOM 667 O O . ASN A 1 88 ? 27.995 12.991 33.667 1.00 50.38 88 ASN A O 1
ATOM 671 N N . SER A 1 89 ? 25.935 12.153 33.951 1.00 39.62 89 SER A N 1
ATOM 672 C CA . SER A 1 89 ? 25.944 12.140 35.417 1.00 39.62 89 SER A CA 1
ATOM 673 C C . SER A 1 89 ? 24.719 11.401 35.941 1.00 39.62 89 SER A C 1
ATOM 675 O O . SER A 1 89 ? 23.580 11.831 35.784 1.00 39.62 89 SER A O 1
ATOM 677 N N . THR A 1 90 ? 24.992 10.265 36.570 1.00 48.31 90 THR A N 1
ATOM 678 C CA . THR A 1 90 ? 24.062 9.371 37.260 1.00 48.31 90 THR A CA 1
ATOM 679 C C . THR A 1 90 ? 23.661 9.961 38.618 1.00 48.31 90 THR A C 1
ATOM 681 O O . THR A 1 90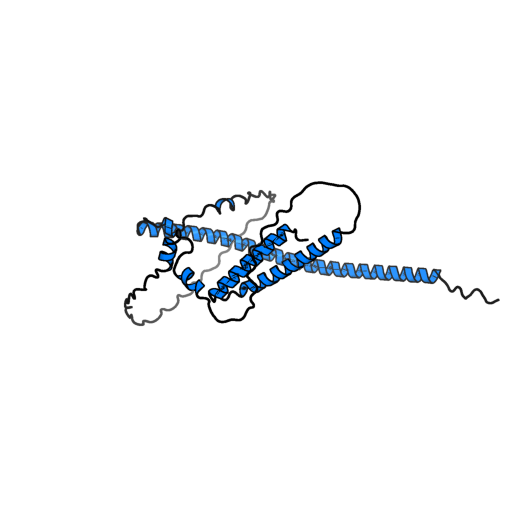 ? 24.013 9.421 39.663 1.00 48.31 90 THR A O 1
ATOM 684 N N . ALA A 1 91 ? 22.962 11.099 38.623 1.00 43.97 91 ALA A N 1
ATOM 685 C CA . ALA A 1 91 ? 22.400 11.681 39.843 1.00 43.97 91 ALA A CA 1
ATOM 686 C C . ALA A 1 91 ? 21.137 12.503 39.536 1.00 43.97 91 ALA A C 1
ATOM 688 O O . ALA A 1 91 ? 21.199 13.539 38.875 1.00 43.97 91 ALA A O 1
ATOM 689 N N . SER A 1 92 ? 19.986 12.032 40.018 1.00 42.84 92 SER A N 1
ATOM 690 C CA . SER A 1 92 ? 18.694 12.720 39.913 1.00 42.84 92 SER A CA 1
ATOM 691 C C . SER A 1 92 ? 18.695 14.043 40.701 1.00 42.84 92 SER A C 1
ATOM 693 O O . SER A 1 92 ? 19.076 14.034 41.874 1.00 42.84 92 SER A O 1
ATOM 695 N N . PRO A 1 93 ? 18.247 15.179 40.128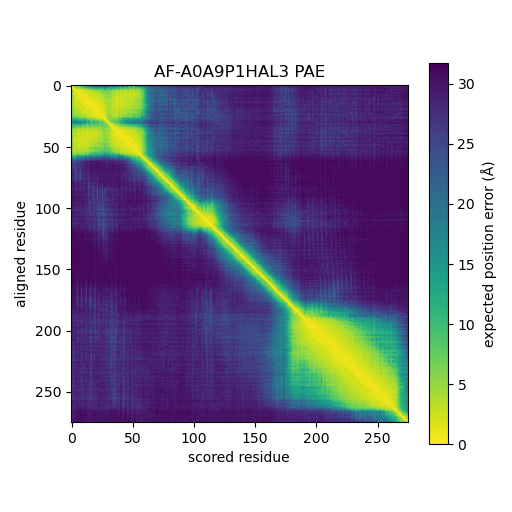 1.00 45.50 93 PRO A N 1
ATOM 696 C CA . PRO A 1 93 ? 18.080 16.423 40.879 1.00 45.50 93 PRO A CA 1
ATOM 697 C C . PRO A 1 93 ? 16.806 16.395 41.758 1.00 45.50 93 PRO A C 1
ATOM 699 O O . PRO A 1 93 ? 15.804 15.796 41.369 1.00 45.50 93 PRO A O 1
ATOM 702 N N . PRO A 1 94 ? 16.781 17.097 42.910 1.00 49.81 94 PRO A N 1
ATOM 703 C CA . PRO A 1 94 ? 15.668 17.083 43.878 1.00 49.81 94 PRO A CA 1
ATOM 704 C C . PRO A 1 94 ? 14.356 17.717 43.371 1.00 49.81 94 PRO A C 1
ATOM 706 O O . PRO A 1 94 ? 13.339 17.673 44.061 1.00 49.81 94 PRO A O 1
ATOM 709 N N . SER A 1 95 ? 14.350 18.305 42.172 1.00 51.00 95 SER A N 1
ATOM 710 C CA . SER A 1 95 ? 13.185 18.982 41.588 1.00 51.00 95 SER A CA 1
ATOM 711 C C . SER A 1 95 ? 12.157 18.037 40.957 1.00 51.00 95 SER A C 1
ATOM 713 O O . SER A 1 95 ? 11.045 18.470 40.684 1.00 51.00 95 SER A O 1
ATOM 715 N N . THR A 1 96 ? 12.480 16.757 40.739 1.00 50.00 96 THR A N 1
ATOM 716 C CA . THR A 1 96 ? 11.528 15.782 40.172 1.00 50.00 96 THR A CA 1
ATOM 717 C C . THR A 1 96 ? 10.578 15.184 41.213 1.00 50.00 96 THR A C 1
ATOM 719 O O . THR A 1 96 ? 9.564 14.602 40.846 1.00 50.00 96 THR A O 1
ATOM 722 N N . THR A 1 97 ? 10.858 15.336 42.513 1.00 52.50 97 THR A N 1
ATOM 723 C CA . THR A 1 97 ? 10.024 14.762 43.587 1.00 52.50 97 THR A CA 1
ATOM 724 C C . THR A 1 97 ? 8.727 15.546 43.813 1.00 52.50 97 THR A C 1
ATOM 726 O O . THR A 1 97 ? 7.699 14.959 44.150 1.00 52.50 97 THR A O 1
ATOM 729 N N . SER A 1 98 ? 8.728 16.867 43.596 1.00 54.34 98 SER A N 1
ATOM 730 C CA . SER A 1 98 ? 7.516 17.684 43.765 1.00 54.34 98 SER A CA 1
ATOM 731 C C . SER A 1 98 ? 6.496 17.429 42.652 1.00 54.34 98 SER A C 1
ATOM 733 O O . SER A 1 98 ? 5.312 17.303 42.939 1.00 54.34 98 SER A O 1
ATOM 735 N N . THR A 1 99 ? 6.944 17.241 41.407 1.00 58.53 99 THR A N 1
ATOM 736 C CA . THR A 1 99 ? 6.073 16.924 40.258 1.00 58.53 99 THR A CA 1
ATOM 737 C C . THR A 1 99 ? 5.489 15.508 40.316 1.00 58.53 99 THR A C 1
ATOM 739 O O . THR A 1 99 ? 4.480 15.231 39.677 1.00 58.53 99 THR A O 1
ATOM 742 N N . LEU A 1 100 ? 6.104 14.608 41.090 1.00 58.97 100 LEU A N 1
ATOM 743 C CA . LEU A 1 100 ? 5.583 13.260 41.347 1.00 58.97 100 LEU A CA 1
ATOM 744 C C . LEU A 1 100 ? 4.517 13.228 42.454 1.00 58.97 100 LEU A C 1
ATOM 746 O O . LEU A 1 100 ? 3.813 12.232 42.583 1.00 58.97 100 LEU A O 1
ATOM 750 N N . THR A 1 101 ? 4.408 14.286 43.265 1.00 63.47 101 THR A N 1
ATOM 751 C CA . THR A 1 101 ? 3.527 14.317 44.447 1.00 63.47 101 THR A CA 1
ATOM 752 C C . THR A 1 101 ? 2.446 15.390 44.382 1.00 63.47 101 THR A C 1
ATOM 754 O O . THR A 1 101 ? 1.455 15.279 45.097 1.00 63.47 101 THR A O 1
ATOM 757 N N . HIS A 1 102 ? 2.607 16.410 43.534 1.00 69.75 102 HIS A N 1
ATOM 758 C CA . HIS A 1 102 ? 1.661 17.514 43.401 1.00 69.75 102 HIS A CA 1
ATOM 759 C C . HIS A 1 102 ? 1.441 17.869 41.918 1.00 69.75 102 HIS A C 1
ATOM 761 O O . HIS A 1 102 ? 2.421 17.992 41.175 1.00 69.75 102 HIS A O 1
ATOM 767 N N . PRO A 1 103 ? 0.180 18.065 41.478 1.00 73.56 103 PRO A N 1
ATOM 768 C CA . PRO A 1 103 ? -0.119 18.512 40.124 1.00 73.56 103 PRO A CA 1
ATOM 769 C C . PRO A 1 103 ? 0.503 19.881 39.849 1.00 73.56 103 PRO A C 1
ATOM 771 O O . PRO A 1 103 ? 0.483 20.769 40.699 1.00 73.56 103 PRO A O 1
ATOM 774 N N . ASN A 1 104 ? 0.986 20.077 38.623 1.00 71.38 104 ASN A N 1
ATOM 775 C CA . ASN A 1 104 ? 1.472 21.381 38.164 1.00 71.38 104 ASN A CA 1
ATOM 776 C C . ASN A 1 104 ? 0.315 22.363 37.855 1.00 71.38 104 ASN A C 1
ATOM 778 O O . ASN A 1 104 ? 0.542 23.556 37.681 1.00 71.38 104 ASN A O 1
ATOM 782 N N . ASP A 1 105 ? -0.921 21.854 37.799 1.00 78.06 105 ASP A N 1
ATOM 783 C CA . ASP A 1 105 ? -2.162 22.602 37.585 1.00 78.06 105 ASP A CA 1
ATOM 784 C C . ASP A 1 105 ? -3.227 22.128 38.600 1.00 78.06 105 ASP A C 1
ATOM 786 O O . ASP A 1 105 ? -3.535 20.931 38.637 1.00 78.06 105 ASP A O 1
ATOM 790 N N . PRO A 1 106 ? -3.800 23.020 39.434 1.00 76.06 106 PRO A N 1
ATOM 791 C CA . PRO A 1 106 ? -4.761 22.644 40.473 1.00 76.06 106 PRO A CA 1
ATOM 792 C C . PRO A 1 106 ? -6.068 22.052 39.927 1.00 76.06 106 PRO A C 1
ATOM 794 O O . PRO A 1 106 ? -6.750 21.331 40.653 1.00 76.06 106 PRO A O 1
ATOM 797 N N . SER A 1 107 ? -6.415 22.308 38.661 1.00 81.19 107 SER A N 1
ATOM 798 C CA . SER A 1 107 ? -7.599 21.711 38.025 1.00 81.19 107 SER A CA 1
ATOM 799 C C . SER A 1 107 ? -7.477 20.195 37.826 1.00 81.19 107 SER A C 1
ATOM 801 O O . SER A 1 107 ? -8.488 19.507 37.714 1.00 81.19 107 SER A O 1
ATOM 803 N N . LEU A 1 108 ? -6.252 19.661 37.850 1.00 75.31 108 LEU A N 1
ATOM 804 C CA . LEU A 1 108 ? -5.947 18.241 37.651 1.00 75.31 108 LEU A CA 1
ATOM 805 C C . LEU A 1 108 ? -5.787 17.471 38.973 1.00 75.31 108 LEU A C 1
ATOM 807 O O . LEU A 1 108 ? -5.373 16.311 38.975 1.00 75.31 108 LEU A O 1
ATOM 811 N N . ALA A 1 109 ? -6.101 18.099 40.111 1.00 78.69 109 ALA A N 1
ATOM 812 C CA . ALA A 1 109 ? -5.939 17.496 41.433 1.00 78.69 109 ALA A CA 1
ATOM 813 C C . ALA A 1 109 ? -6.822 16.256 41.649 1.00 78.69 109 ALA A C 1
ATOM 815 O O . ALA A 1 109 ? -6.375 15.296 42.278 1.00 78.69 109 ALA A O 1
ATOM 816 N N . SER A 1 110 ? -8.045 16.242 41.105 1.00 77.88 110 SER A N 1
ATOM 817 C CA . SER A 1 110 ? -8.934 15.076 41.184 1.00 77.88 110 SER A CA 1
ATOM 818 C C . SER A 1 110 ? -8.369 13.883 40.414 1.00 77.88 110 SER A C 1
ATOM 820 O O . SER A 1 110 ? -8.302 12.784 40.957 1.00 77.88 110 SER A O 1
ATOM 822 N N . ASP A 1 111 ? -7.891 14.105 39.188 1.00 76.94 111 ASP A N 1
ATOM 823 C CA . ASP A 1 111 ? -7.298 13.054 38.353 1.00 76.94 111 ASP A CA 1
ATOM 824 C C . ASP A 1 111 ? -6.014 12.490 38.971 1.00 76.94 111 ASP A C 1
ATOM 826 O O . ASP A 1 111 ? -5.805 11.278 38.972 1.00 76.94 111 ASP A O 1
ATOM 830 N N . PHE A 1 112 ? -5.182 13.339 39.584 1.00 79.88 112 PHE A N 1
ATOM 831 C CA . PHE A 1 112 ? -3.999 12.889 40.325 1.00 79.88 112 PHE A CA 1
ATOM 832 C C . PHE A 1 112 ? -4.353 12.027 41.548 1.00 79.88 112 PHE A C 1
ATOM 834 O O . PHE A 1 112 ? -3.673 11.032 41.819 1.00 79.88 112 PHE A O 1
ATOM 841 N N . ALA A 1 113 ? -5.422 12.367 42.276 1.00 75.62 113 ALA A N 1
ATOM 842 C CA . ALA A 1 113 ? -5.907 11.567 43.403 1.00 75.62 113 ALA A CA 1
ATOM 843 C C . ALA A 1 113 ? -6.460 10.203 42.945 1.00 75.62 113 ALA A C 1
ATOM 845 O O . ALA A 1 113 ? -6.229 9.180 43.595 1.00 75.62 113 ALA A O 1
ATOM 846 N N . HIS A 1 114 ? -7.131 10.158 41.792 1.00 74.75 114 HIS A N 1
ATOM 847 C CA . HIS A 1 114 ? -7.595 8.908 41.188 1.00 74.75 114 HIS A CA 1
ATOM 848 C C . HIS A 1 114 ? -6.441 8.042 40.662 1.00 74.75 114 HIS A C 1
ATOM 850 O O . HIS A 1 114 ? -6.460 6.828 40.831 1.00 74.75 114 HIS A O 1
ATOM 856 N N . ALA A 1 115 ? -5.400 8.646 40.085 1.00 71.12 115 ALA A N 1
ATOM 857 C CA . ALA A 1 115 ? -4.247 7.914 39.559 1.00 71.12 115 ALA A CA 1
ATOM 858 C C . ALA A 1 115 ? -3.334 7.329 40.655 1.00 71.12 115 ALA A C 1
ATOM 860 O O . ALA A 1 115 ? -2.659 6.326 40.430 1.00 71.12 115 ALA A O 1
ATOM 861 N N . THR A 1 116 ? -3.306 7.938 41.844 1.00 71.12 116 THR A N 1
ATOM 862 C CA . THR A 1 116 ? -2.500 7.467 42.989 1.00 71.12 116 THR A CA 1
ATOM 863 C C . THR A 1 116 ? -3.231 6.459 43.877 1.00 71.12 116 THR A C 1
ATOM 865 O O . THR A 1 116 ? -2.602 5.786 44.696 1.00 71.12 116 THR A O 1
ATOM 868 N N . THR A 1 117 ? -4.542 6.293 43.702 1.00 68.56 117 THR A N 1
ATOM 869 C CA . THR A 1 117 ? -5.334 5.301 44.432 1.00 68.56 117 THR A CA 1
ATOM 870 C C . THR A 1 117 ? -5.358 3.972 43.679 1.00 68.56 117 THR A C 1
ATOM 872 O O . THR A 1 117 ? -6.288 3.648 42.950 1.00 68.56 117 THR A O 1
ATOM 875 N N . VAL A 1 118 ? -4.326 3.150 43.884 1.00 54.47 118 VAL A N 1
ATOM 876 C CA . VAL A 1 118 ? -4.387 1.724 43.527 1.00 54.47 118 VAL A CA 1
ATOM 877 C C . VAL A 1 118 ? -5.341 1.033 44.513 1.00 54.47 118 VAL A C 1
ATOM 879 O O . VAL A 1 118 ? -5.081 1.073 45.720 1.00 54.47 118 VAL A O 1
ATOM 882 N N . PRO A 1 119 ? -6.429 0.373 44.072 1.00 48.00 119 PRO A N 1
ATOM 883 C CA . PRO A 1 119 ? -7.227 -0.455 44.962 1.00 48.00 119 PRO A CA 1
ATOM 884 C C . PRO A 1 119 ? -6.353 -1.621 45.422 1.00 48.00 119 PRO A C 1
ATOM 886 O O . PRO A 1 119 ? -5.935 -2.451 44.614 1.00 48.00 119 PRO A O 1
ATOM 889 N N . ALA A 1 120 ? -6.049 -1.678 46.718 1.00 41.94 120 ALA A N 1
ATOM 890 C CA . ALA A 1 120 ? -5.363 -2.814 47.313 1.00 41.94 120 ALA A CA 1
ATOM 891 C C . ALA A 1 120 ? -6.134 -4.097 46.969 1.00 41.94 120 ALA A C 1
ATOM 893 O O . ALA A 1 120 ? -7.301 -4.252 47.341 1.00 41.94 120 ALA A O 1
ATOM 894 N N . ALA A 1 121 ? -5.472 -4.996 46.238 1.00 42.75 121 ALA A N 1
ATOM 895 C CA . ALA A 1 121 ? -5.961 -6.322 45.912 1.00 42.75 121 ALA A CA 1
ATOM 896 C C . ALA A 1 121 ? -6.370 -7.045 47.204 1.00 42.75 121 ALA A C 1
ATOM 898 O O . ALA A 1 121 ? -5.529 -7.522 47.966 1.00 42.75 121 ALA A O 1
ATOM 899 N N . LYS A 1 122 ? -7.677 -7.115 47.471 1.00 41.03 122 LYS A N 1
ATOM 900 C CA . LYS A 1 122 ? -8.215 -8.020 48.483 1.00 41.03 122 LYS A CA 1
ATOM 901 C C . LYS A 1 122 ? -8.125 -9.429 47.914 1.00 41.03 122 LYS A C 1
ATOM 903 O O . LYS A 1 122 ? -8.830 -9.779 46.974 1.00 41.03 122 LYS A O 1
ATOM 908 N N . SER A 1 123 ? -7.235 -10.220 48.500 1.00 44.12 123 SER A N 1
ATOM 909 C CA . SER A 1 123 ? -7.120 -11.660 48.319 1.00 44.12 123 SER A CA 1
ATOM 910 C C . SER A 1 123 ? -8.436 -12.352 48.692 1.00 44.12 123 SER A C 1
ATOM 912 O O . SER A 1 123 ? -8.673 -12.659 49.860 1.00 44.12 123 SER A O 1
ATOM 914 N N . SER A 1 124 ? -9.300 -12.606 47.710 1.00 42.59 124 SER A N 1
ATOM 915 C CA . SER A 1 124 ? -10.412 -13.546 47.849 1.00 42.59 124 SER A CA 1
ATOM 916 C C . SER A 1 124 ? -9.919 -14.947 47.498 1.00 42.59 124 SER A C 1
ATOM 918 O O . SER A 1 124 ? -9.979 -15.393 46.353 1.00 42.59 124 SER A O 1
ATOM 920 N N . SER A 1 125 ? -9.405 -15.633 48.511 1.00 41.12 125 SER A N 1
ATOM 921 C CA . SER A 1 125 ? -9.288 -17.084 48.532 1.00 41.12 125 SER A CA 1
ATOM 922 C C . SER A 1 125 ? -10.682 -17.704 48.380 1.00 41.12 125 SER A C 1
ATOM 924 O O . SER A 1 125 ? -11.510 -17.564 49.281 1.00 41.12 125 SER A O 1
ATOM 926 N N . SER A 1 126 ? -10.944 -18.393 47.271 1.00 35.09 126 SER A N 1
ATOM 927 C CA . SER A 1 126 ? -12.075 -19.319 47.163 1.00 35.09 126 SER A CA 1
ATOM 928 C C . SER A 1 126 ? -11.552 -20.694 46.727 1.00 35.09 126 SER A C 1
ATOM 930 O O . SER A 1 126 ? -10.760 -20.754 45.781 1.00 35.09 126 SER A O 1
ATOM 932 N N . PRO A 1 127 ? -11.905 -21.784 47.432 1.00 41.56 127 PRO A N 1
ATOM 933 C CA . PRO A 1 127 ? -11.357 -23.110 47.183 1.00 41.56 127 PRO A CA 1
ATOM 934 C C . PRO A 1 127 ? -12.052 -23.790 45.997 1.00 41.56 127 PRO A C 1
ATOM 936 O O . PRO A 1 127 ? -13.277 -23.805 45.892 1.00 41.56 127 PRO A O 1
ATOM 939 N N . SER A 1 128 ? -11.259 -24.401 45.122 1.00 35.72 128 SER A N 1
ATOM 940 C CA . SER A 1 128 ? -11.725 -25.314 44.080 1.00 35.72 128 SER A CA 1
ATOM 941 C C . SER A 1 128 ? -12.088 -26.680 44.685 1.00 35.72 128 SER A C 1
ATOM 943 O O . SER A 1 128 ? -11.287 -27.240 45.440 1.00 35.72 128 SER A O 1
ATOM 945 N N . PRO A 1 129 ? -13.254 -27.275 44.369 1.00 46.53 129 PRO A N 1
ATOM 946 C CA . PRO A 1 129 ? -13.515 -28.657 44.730 1.00 46.53 129 PRO A CA 1
ATOM 947 C C . PRO A 1 129 ? -12.835 -29.596 43.731 1.00 46.53 129 PRO A C 1
ATOM 949 O O . PRO A 1 129 ? -13.008 -29.517 42.515 1.00 46.53 129 PRO A O 1
ATOM 952 N N . THR A 1 130 ? -12.049 -30.506 44.291 1.00 36.81 130 THR A N 1
ATOM 953 C CA . THR A 1 130 ? -11.475 -31.680 43.643 1.00 36.81 130 THR A CA 1
ATOM 954 C C . THR A 1 130 ? -12.596 -32.595 43.142 1.00 36.81 130 THR A C 1
ATOM 956 O O . THR A 1 130 ? -13.436 -33.021 43.931 1.00 36.81 130 THR A O 1
ATOM 959 N N . ALA A 1 131 ? -12.588 -32.945 41.855 1.00 38.78 131 ALA A N 1
ATOM 960 C CA . ALA A 1 131 ? -13.401 -34.030 41.317 1.00 38.78 131 ALA A CA 1
ATOM 961 C C . ALA A 1 131 ? -12.543 -34.958 40.452 1.00 38.78 131 ALA A C 1
ATOM 963 O O . ALA A 1 131 ? -11.681 -34.554 39.675 1.00 38.78 131 ALA A O 1
ATOM 964 N N . THR A 1 132 ? -12.769 -36.234 40.703 1.00 38.16 132 THR A N 1
ATOM 965 C CA . THR A 1 132 ? -12.027 -37.427 40.327 1.00 38.16 132 THR A CA 1
ATOM 966 C C . THR A 1 132 ? -12.027 -37.743 38.833 1.00 38.16 132 THR A C 1
ATOM 968 O O . THR A 1 132 ? -13.016 -37.566 38.129 1.00 38.16 132 THR A O 1
ATOM 971 N N . ARG A 1 133 ? -10.899 -38.314 38.397 1.00 38.56 133 ARG A N 1
ATOM 972 C CA . ARG A 1 133 ? -10.645 -38.941 37.092 1.00 38.56 133 ARG A CA 1
ATOM 973 C C . ARG A 1 133 ? -11.758 -39.927 36.707 1.00 38.56 133 ARG A C 1
ATOM 975 O O . ARG A 1 133 ? -12.103 -40.804 37.496 1.00 38.56 133 ARG A O 1
ATOM 982 N N . SER A 1 134 ? -12.234 -39.850 35.467 1.00 36.88 134 SER A N 1
ATOM 983 C CA . SER A 1 134 ? -12.880 -40.950 34.737 1.00 36.88 134 SER A CA 1
ATOM 984 C C . SER A 1 134 ? -12.620 -40.793 33.232 1.00 36.88 134 SER A C 1
ATOM 986 O O . SER A 1 134 ? -12.413 -39.687 32.744 1.00 36.88 134 SER A O 1
ATOM 988 N N . ALA A 1 135 ? -12.500 -41.938 32.565 1.00 49.34 135 ALA A N 1
ATOM 989 C CA . ALA A 1 135 ? -11.878 -42.213 31.265 1.00 49.34 135 ALA A CA 1
ATOM 990 C C . ALA A 1 135 ? -12.614 -41.628 30.025 1.00 49.34 135 ALA A C 1
ATOM 992 O O . ALA A 1 135 ? -13.749 -41.172 30.159 1.00 49.34 135 ALA A O 1
ATOM 993 N N . PRO A 1 136 ? -12.000 -41.643 28.817 1.00 49.03 136 PRO A N 1
ATOM 994 C CA . PRO A 1 136 ? -12.551 -40.998 27.622 1.00 49.03 136 PRO A CA 1
ATOM 995 C C . PRO A 1 136 ? -13.536 -41.913 26.865 1.00 49.03 136 PRO A C 1
ATOM 997 O O . PRO A 1 136 ? -13.299 -43.122 26.802 1.00 49.03 136 PRO A O 1
ATOM 1000 N N . PRO A 1 137 ? -14.596 -41.379 26.227 1.00 46.00 137 PRO A N 1
ATOM 1001 C CA . PRO A 1 137 ? -15.397 -42.141 25.276 1.00 46.00 137 PRO A CA 1
ATOM 1002 C C . PRO A 1 137 ? -14.879 -42.003 23.828 1.00 46.00 137 PRO A C 1
ATOM 1004 O O . PRO A 1 137 ? -14.360 -40.969 23.414 1.00 46.00 137 PRO A O 1
ATOM 1007 N N . ALA A 1 138 ? -15.020 -43.108 23.096 1.00 50.22 138 ALA A N 1
ATOM 1008 C CA . ALA A 1 138 ? -14.549 -43.413 21.742 1.00 50.22 138 ALA A CA 1
ATOM 1009 C C . ALA A 1 138 ? -15.290 -42.654 20.603 1.00 50.22 138 ALA A C 1
ATOM 1011 O O . ALA A 1 138 ? -16.370 -42.110 20.840 1.00 50.22 138 ALA A O 1
ATOM 1012 N N . PRO A 1 139 ? -14.744 -42.632 19.364 1.00 59.12 139 PRO A N 1
ATOM 1013 C CA . PRO A 1 139 ? -15.304 -41.879 18.232 1.00 59.12 139 PRO A CA 1
ATOM 1014 C C . PRO A 1 139 ? -16.488 -42.587 17.530 1.00 59.12 139 PRO A C 1
ATOM 1016 O O . PRO A 1 139 ? -16.564 -43.818 17.560 1.00 59.12 139 PRO A O 1
ATOM 1019 N N . PRO A 1 140 ? -17.393 -41.845 16.852 1.00 66.75 140 PRO A N 1
ATOM 1020 C CA . PRO A 1 140 ? -18.488 -42.426 16.068 1.00 66.75 140 PRO A CA 1
ATOM 1021 C C . PRO A 1 140 ? -18.063 -42.908 14.653 1.00 66.75 140 PRO A C 1
ATOM 1023 O O . PRO A 1 140 ? -17.048 -42.448 14.125 1.00 66.75 140 PRO A O 1
ATOM 1026 N N . PRO A 1 141 ? -18.831 -43.838 14.036 1.00 62.00 141 PRO A N 1
ATOM 1027 C CA . PRO A 1 141 ? -18.472 -44.566 12.807 1.00 62.00 141 PRO A CA 1
ATOM 1028 C C . PRO A 1 141 ? -18.795 -43.817 11.492 1.00 62.00 141 PRO A C 1
ATOM 1030 O O . PRO A 1 141 ? -19.595 -42.881 11.498 1.00 62.00 141 PRO A O 1
ATOM 1033 N N . PRO A 1 142 ? -18.230 -44.253 10.342 1.00 43.78 142 PRO A N 1
ATOM 1034 C CA . PRO A 1 142 ? -18.480 -43.638 9.041 1.00 43.78 142 PRO A CA 1
ATOM 1035 C C . PRO A 1 142 ? -19.795 -44.144 8.433 1.00 43.78 142 PRO A C 1
ATOM 1037 O O . PRO A 1 142 ? -19.993 -45.348 8.271 1.00 43.78 142 PRO A O 1
ATOM 1040 N N . VAL A 1 143 ? -20.680 -43.223 8.049 1.00 49.06 143 VAL A N 1
ATOM 1041 C CA . VAL A 1 143 ? -21.856 -43.531 7.226 1.00 49.06 143 VAL A CA 1
ATOM 1042 C C . VAL A 1 143 ? -21.561 -43.220 5.764 1.00 49.06 143 VAL A C 1
ATOM 1044 O O . VAL A 1 143 ? -21.257 -42.097 5.372 1.00 49.06 143 VAL A O 1
ATOM 1047 N N . THR A 1 144 ? -21.632 -44.274 4.966 1.00 41.00 144 THR A N 1
ATOM 1048 C CA . THR A 1 144 ? -21.690 -44.270 3.512 1.00 41.00 144 THR A CA 1
ATOM 1049 C C . THR A 1 144 ? -23.001 -43.640 3.042 1.00 41.00 144 THR A C 1
ATOM 1051 O O . THR A 1 144 ? -24.065 -43.875 3.613 1.00 41.00 144 THR A O 1
ATOM 1054 N N . SER A 1 145 ? -22.957 -42.855 1.968 1.00 39.44 145 SER A N 1
ATOM 1055 C CA . SER A 1 145 ? -24.150 -42.517 1.187 1.00 39.44 145 SER A CA 1
ATOM 1056 C C . SER A 1 145 ? -23.805 -42.454 -0.306 1.00 39.44 145 SER A C 1
ATOM 1058 O O . SER A 1 145 ? -22.709 -42.008 -0.651 1.00 39.44 145 SER A O 1
ATOM 1060 N N . PRO A 1 146 ? -24.691 -42.964 -1.182 1.00 44.91 146 PRO A N 1
ATOM 1061 C CA . PRO A 1 146 ? -24.410 -43.191 -2.592 1.00 44.91 146 PRO A CA 1
ATOM 1062 C C . PRO A 1 146 ? -24.743 -41.992 -3.496 1.00 44.91 146 PRO A C 1
ATOM 1064 O O . PRO A 1 146 ? -25.516 -41.104 -3.155 1.00 44.91 146 PRO A O 1
ATOM 1067 N N . SER A 1 147 ? -24.142 -42.062 -4.684 1.00 35.56 147 SER A N 1
ATOM 1068 C CA . SER A 1 147 ? -24.368 -41.322 -5.931 1.00 35.56 147 SER A CA 1
ATOM 1069 C C . SER A 1 147 ? -25.778 -40.758 -6.181 1.00 35.56 147 SER A C 1
ATOM 1071 O O . SER A 1 147 ? -26.754 -41.505 -6.157 1.00 35.56 147 SER A O 1
ATOM 1073 N N . ALA A 1 148 ? -25.842 -39.482 -6.586 1.00 37.44 148 ALA A N 1
ATOM 1074 C CA . ALA A 1 148 ? -26.842 -38.964 -7.525 1.00 37.44 148 ALA A CA 1
ATOM 1075 C C . ALA A 1 148 ? -26.342 -37.668 -8.205 1.00 37.44 148 ALA A C 1
ATOM 1077 O O . ALA A 1 148 ? -26.245 -36.616 -7.580 1.00 37.44 148 ALA A O 1
ATOM 1078 N N . SER A 1 149 ? -26.036 -37.739 -9.502 1.00 41.25 149 SER A N 1
ATOM 1079 C CA . SER A 1 149 ? -26.125 -36.595 -10.434 1.00 41.25 149 SER A CA 1
ATOM 1080 C C . SER A 1 149 ? -27.581 -36.510 -10.939 1.00 41.25 149 SER A C 1
ATOM 1082 O O . SER A 1 149 ? -28.238 -37.556 -10.930 1.00 41.25 149 SER A O 1
ATOM 1084 N N . PRO A 1 150 ? -28.117 -35.353 -11.404 1.00 45.78 150 PRO A N 1
ATOM 1085 C CA . PRO A 1 150 ? -27.838 -34.928 -12.788 1.00 45.78 150 PRO A CA 1
ATOM 1086 C C . PRO A 1 150 ? -27.951 -33.408 -13.125 1.00 45.78 150 PRO A C 1
ATOM 1088 O O . PRO A 1 150 ? -28.637 -32.634 -12.466 1.00 45.78 150 PRO A O 1
ATOM 1091 N N . THR A 1 151 ? -27.392 -33.072 -14.301 1.00 41.34 151 THR A N 1
ATOM 1092 C CA . THR A 1 151 ? -27.774 -32.026 -15.298 1.00 41.34 151 THR A CA 1
ATOM 1093 C C . THR A 1 151 ? -27.483 -30.518 -15.086 1.00 41.34 151 THR A C 1
ATOM 1095 O O . THR A 1 151 ? -27.934 -29.935 -14.106 1.00 41.34 151 THR A O 1
ATOM 1098 N N . PRO A 1 152 ? -26.852 -29.842 -16.083 1.00 56.31 152 PRO A N 1
ATOM 1099 C CA . PRO A 1 152 ? -26.791 -28.379 -16.217 1.00 56.31 152 PRO A CA 1
ATOM 1100 C C . PRO A 1 152 ? -27.799 -27.829 -17.259 1.00 56.31 152 PRO A C 1
ATOM 1102 O O . PRO A 1 152 ? -28.186 -28.560 -18.175 1.00 56.31 152 PRO A O 1
ATOM 1105 N N . PRO A 1 153 ? -28.161 -26.531 -17.202 1.00 62.09 153 PRO A N 1
ATOM 1106 C CA . PRO A 1 153 ? -28.665 -25.802 -18.370 1.00 62.09 153 PRO A CA 1
ATOM 1107 C C . PRO A 1 153 ? -27.780 -24.593 -18.780 1.00 62.09 153 PRO A C 1
ATOM 1109 O O . PRO A 1 153 ? -26.858 -24.227 -18.050 1.00 62.09 153 PRO A O 1
ATOM 1112 N N . PRO A 1 154 ? -27.997 -24.027 -19.989 1.00 49.00 154 PRO A N 1
ATOM 1113 C CA . PRO A 1 154 ? -26.938 -23.504 -20.856 1.00 49.00 154 PRO A CA 1
ATOM 1114 C C . PRO A 1 154 ? -26.726 -21.980 -20.798 1.00 49.00 154 PRO A C 1
ATOM 1116 O O . PRO A 1 154 ? -27.509 -21.226 -20.230 1.00 49.00 154 PRO A O 1
ATOM 1119 N N . ALA A 1 155 ? -25.636 -21.555 -21.443 1.00 43.41 155 ALA A N 1
ATOM 1120 C CA . ALA A 1 155 ? -25.200 -20.178 -21.654 1.00 43.41 155 ALA A CA 1
ATOM 1121 C C . ALA A 1 155 ? -26.152 -19.320 -22.521 1.00 43.41 155 ALA A C 1
ATOM 1123 O O . ALA A 1 155 ? -27.068 -19.840 -23.161 1.00 43.41 155 ALA A O 1
ATOM 1124 N N . THR A 1 156 ? -25.783 -18.030 -22.636 1.00 38.31 156 THR A N 1
ATOM 1125 C CA . THR A 1 156 ? -26.310 -16.897 -23.449 1.00 38.31 156 THR A CA 1
ATOM 1126 C C . THR A 1 156 ? -27.170 -15.954 -22.589 1.00 38.31 156 THR A C 1
ATOM 1128 O O . THR A 1 156 ? -28.213 -16.340 -22.089 1.00 38.31 156 THR A O 1
ATOM 1131 N N . THR A 1 157 ? -26.803 -14.699 -22.308 1.00 36.72 157 THR A N 1
ATOM 1132 C CA . THR A 1 157 ? -26.575 -13.594 -23.256 1.00 36.72 157 THR A CA 1
ATOM 1133 C C . THR A 1 157 ? -25.937 -12.407 -22.511 1.00 36.72 157 THR A C 1
ATOM 1135 O O . THR A 1 157 ? -26.157 -12.235 -21.316 1.00 36.72 157 THR A O 1
ATOM 1138 N N . ALA A 1 158 ? -25.151 -11.599 -23.223 1.00 43.97 158 ALA A N 1
ATOM 1139 C CA . ALA A 1 158 ? -24.464 -10.401 -22.750 1.00 43.97 158 ALA A CA 1
ATOM 1140 C C . ALA A 1 158 ? -25.377 -9.372 -22.052 1.00 43.97 158 ALA A C 1
ATOM 1142 O O . ALA A 1 158 ? -26.399 -8.976 -22.609 1.00 43.97 158 ALA A O 1
ATOM 1143 N N . THR A 1 159 ? -24.922 -8.848 -20.908 1.00 38.41 159 THR A N 1
ATOM 1144 C CA . THR A 1 159 ? -25.447 -7.609 -20.320 1.00 38.41 159 THR A CA 1
ATOM 1145 C C . THR A 1 159 ? -24.280 -6.695 -19.968 1.00 38.41 159 THR A C 1
ATOM 1147 O O . THR A 1 159 ? -23.464 -6.990 -19.098 1.00 38.41 159 THR A O 1
ATOM 1150 N N . THR A 1 160 ? -24.207 -5.594 -20.707 1.00 38.38 160 THR A N 1
ATOM 1151 C CA . THR A 1 160 ? -23.314 -4.448 -20.559 1.00 38.38 160 THR A CA 1
ATOM 1152 C C . THR A 1 160 ? -23.204 -3.978 -19.108 1.00 38.38 160 THR A C 1
ATOM 1154 O O . THR A 1 160 ? -24.185 -3.560 -18.496 1.00 38.38 160 THR A O 1
ATOM 1157 N N . THR A 1 161 ? -21.987 -4.006 -18.576 1.00 36.81 161 THR A N 1
ATOM 1158 C CA . THR A 1 161 ? -21.600 -3.477 -17.268 1.00 36.81 161 THR A CA 1
ATOM 1159 C C . THR A 1 161 ? -21.637 -1.946 -17.295 1.00 36.81 161 THR A C 1
ATOM 1161 O O . THR A 1 161 ? -20.695 -1.291 -17.735 1.00 36.81 161 THR A O 1
ATOM 1164 N N . THR A 1 162 ? -22.722 -1.341 -16.813 1.00 39.16 162 THR A N 1
A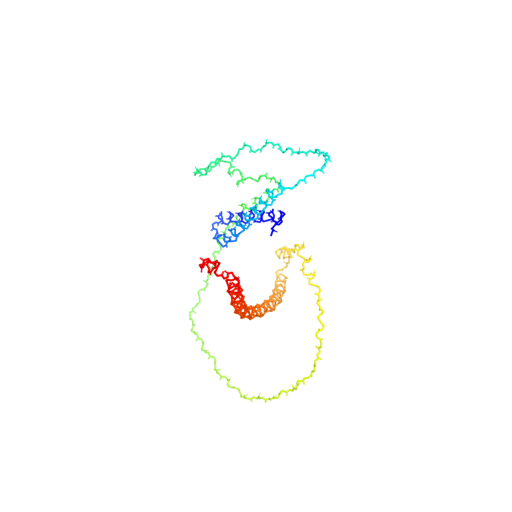TOM 1165 C CA . THR A 1 162 ? -22.709 0.065 -16.395 1.00 39.16 162 THR A CA 1
ATOM 1166 C C . THR A 1 162 ? -22.118 0.145 -14.992 1.00 39.16 162 THR A C 1
ATOM 1168 O O . THR A 1 162 ? -22.756 -0.235 -14.012 1.00 39.16 162 THR A O 1
ATOM 1171 N N . ILE A 1 163 ? -20.880 0.628 -14.900 1.00 49.59 163 ILE A N 1
ATOM 1172 C CA . ILE A 1 163 ? -20.217 0.981 -13.642 1.00 49.59 163 ILE A CA 1
ATOM 1173 C C . ILE A 1 163 ? -20.961 2.191 -13.066 1.00 49.59 163 ILE A C 1
ATOM 1175 O O . ILE A 1 163 ? -20.780 3.318 -13.515 1.00 49.59 163 ILE A O 1
ATOM 1179 N N . THR A 1 164 ? -21.838 1.959 -12.094 1.00 41.38 164 THR A N 1
ATOM 1180 C CA . THR A 1 164 ? -22.393 3.013 -11.240 1.00 41.38 164 THR A CA 1
ATOM 1181 C C . THR A 1 164 ? -21.789 2.836 -9.857 1.00 41.38 164 THR A C 1
ATOM 1183 O O . THR A 1 164 ? -22.204 1.987 -9.075 1.00 41.38 164 THR A O 1
ATOM 1186 N N . THR A 1 165 ? -20.741 3.607 -9.593 1.00 51.25 165 THR A N 1
ATOM 1187 C CA . THR A 1 165 ? -20.111 3.758 -8.283 1.00 51.25 165 THR A CA 1
ATOM 1188 C C . THR A 1 165 ? -21.061 4.505 -7.339 1.00 51.25 165 THR A C 1
ATOM 1190 O O . THR A 1 165 ? -21.424 5.645 -7.634 1.00 51.25 165 THR A O 1
ATOM 1193 N N . PRO A 1 166 ? -21.464 3.943 -6.185 1.00 58.25 166 PRO A N 1
ATOM 1194 C CA . PRO A 1 166 ? -21.986 4.768 -5.106 1.00 58.25 166 PRO A CA 1
ATOM 1195 C C . PRO A 1 166 ? -20.824 5.555 -4.463 1.00 58.25 166 PRO A C 1
ATOM 1197 O O . PRO A 1 166 ? -19.720 5.019 -4.323 1.00 58.25 166 PRO A O 1
ATOM 1200 N N . PRO A 1 167 ? -21.025 6.829 -4.078 1.00 54.53 167 PRO A N 1
ATOM 1201 C CA . PRO A 1 167 ? -19.971 7.646 -3.489 1.00 54.53 167 PRO A CA 1
ATOM 1202 C C . PRO A 1 167 ? -19.582 7.121 -2.100 1.00 54.53 167 PRO A C 1
ATOM 1204 O O . PRO A 1 167 ? -20.372 7.154 -1.159 1.00 54.53 167 PRO A O 1
ATOM 1207 N N . SER A 1 168 ? -18.319 6.712 -1.952 1.00 56.03 168 SER A N 1
ATOM 1208 C CA . SER A 1 168 ? -17.660 6.270 -0.709 1.00 56.03 168 SER A CA 1
ATOM 1209 C C . SER A 1 168 ? -17.540 7.356 0.379 1.00 56.03 168 SER A C 1
ATOM 1211 O O . SER A 1 168 ? -16.834 7.180 1.369 1.00 56.03 168 SER A O 1
ATOM 1213 N N . SER A 1 169 ? -18.222 8.489 0.220 1.00 53.31 169 SER A N 1
ATOM 1214 C CA . SER A 1 169 ? -18.074 9.681 1.060 1.00 53.31 169 SER A CA 1
ATOM 1215 C C . SER A 1 169 ? -18.852 9.617 2.379 1.00 53.31 169 SER A C 1
ATOM 1217 O O . SER A 1 169 ? -18.666 10.482 3.229 1.00 53.31 169 SER A O 1
ATOM 1219 N N . SER A 1 170 ? -19.711 8.611 2.583 1.00 53.22 170 SER A N 1
ATOM 1220 C CA . SER A 1 170 ? -20.535 8.517 3.800 1.00 53.22 170 SER A CA 1
ATOM 1221 C C . SER A 1 170 ? -19.853 7.808 4.976 1.00 53.22 170 SER A C 1
ATOM 1223 O O . SER A 1 170 ? -20.327 7.946 6.100 1.00 53.22 170 SER A O 1
ATOM 1225 N N . LEU A 1 171 ? -18.768 7.057 4.761 1.00 54.91 171 LEU A N 1
ATOM 1226 C CA . LEU A 1 171 ? -18.142 6.260 5.830 1.00 54.91 171 LEU A CA 1
ATOM 1227 C C . LEU A 1 171 ? -17.117 7.041 6.665 1.00 54.91 171 LEU A C 1
ATOM 1229 O O . LEU A 1 171 ? -16.726 6.582 7.732 1.00 54.91 171 LEU A O 1
ATOM 1233 N N . LEU A 1 172 ? -16.694 8.225 6.208 1.00 52.28 172 LEU A N 1
ATOM 1234 C CA . LEU A 1 172 ? -15.664 9.023 6.887 1.00 52.28 172 LEU A CA 1
ATOM 1235 C C . LEU A 1 172 ? -16.233 10.194 7.709 1.00 52.28 172 LEU A C 1
ATOM 1237 O O . LEU A 1 172 ? -15.518 10.788 8.512 1.00 52.28 172 LEU A O 1
ATOM 1241 N N . ALA A 1 173 ? -17.518 10.526 7.550 1.00 47.31 173 ALA A N 1
ATOM 1242 C CA . ALA A 1 173 ? -18.138 11.672 8.222 1.00 47.31 173 ALA A CA 1
ATOM 1243 C C . ALA A 1 173 ? -18.539 11.405 9.689 1.00 47.31 173 ALA A C 1
ATOM 1245 O O . ALA A 1 173 ? -18.768 12.349 10.441 1.00 47.31 173 ALA A O 1
ATOM 1246 N N . THR A 1 174 ? -18.591 10.146 10.128 1.00 49.16 174 THR A N 1
ATOM 1247 C CA . THR A 1 174 ? -19.008 9.756 11.490 1.00 49.16 174 THR A CA 1
ATOM 1248 C C . THR A 1 174 ? -17.852 9.588 12.480 1.00 49.16 174 THR A C 1
ATOM 1250 O O . THR A 1 174 ? -18.091 9.429 13.674 1.00 49.16 174 THR A O 1
ATOM 1253 N N . ALA A 1 175 ? -16.595 9.690 12.038 1.00 49.84 175 ALA A N 1
ATOM 1254 C CA . ALA A 1 175 ? -15.429 9.467 12.901 1.00 49.84 175 ALA A CA 1
ATOM 1255 C C . ALA A 1 175 ? -15.173 10.582 13.945 1.00 49.84 175 ALA A C 1
ATOM 1257 O O . ALA A 1 175 ? -14.340 10.406 14.831 1.00 49.84 175 ALA A O 1
ATOM 1258 N N . THR A 1 176 ? -15.893 11.712 13.880 1.00 49.62 176 THR A N 1
ATOM 1259 C CA . THR A 1 176 ? -15.740 12.853 14.813 1.00 49.62 176 THR A CA 1
ATOM 1260 C C . THR A 1 176 ? -16.810 12.899 15.914 1.00 49.62 176 THR A C 1
ATOM 1262 O O . THR A 1 176 ? -16.725 13.726 16.819 1.00 49.62 176 THR A O 1
ATOM 1265 N N . SER A 1 177 ? -17.795 11.995 15.929 1.00 48.84 177 SER A N 1
ATOM 1266 C CA . SER A 1 177 ? -18.607 11.794 17.134 1.00 48.84 177 SER A CA 1
ATOM 1267 C C . SER A 1 177 ? -17.958 10.698 17.965 1.00 48.84 177 SER A C 1
ATOM 1269 O O . SER A 1 177 ? -18.096 9.518 17.650 1.00 48.84 177 SER A O 1
ATOM 1271 N N . ARG A 1 178 ? -17.225 11.079 19.016 1.00 51.22 178 ARG A N 1
ATOM 1272 C CA . ARG A 1 178 ? -16.749 10.137 20.033 1.00 51.22 178 ARG A CA 1
ATOM 1273 C C . ARG A 1 178 ? -17.963 9.408 20.603 1.00 51.22 178 ARG A C 1
ATOM 1275 O O . ARG A 1 178 ? -18.697 9.971 21.412 1.00 51.22 178 ARG A O 1
ATOM 1282 N N . ALA A 1 179 ? -18.190 8.187 20.127 1.00 54.47 179 ALA A N 1
ATOM 1283 C CA . ALA A 1 179 ? -19.211 7.310 20.665 1.00 54.47 179 ALA A CA 1
ATOM 1284 C C . ALA A 1 179 ? -18.956 7.164 22.176 1.00 54.47 179 ALA A C 1
ATOM 1286 O O . ALA A 1 179 ? -17.790 7.047 22.579 1.00 54.47 179 ALA A O 1
ATOM 1287 N N . PRO A 1 180 ? -20.000 7.234 23.021 1.00 58.00 180 PRO A N 1
ATOM 1288 C CA . PRO A 1 180 ? -19.833 7.006 24.448 1.00 58.00 180 PRO A CA 1
ATOM 1289 C C . PRO A 1 180 ? -19.170 5.644 24.635 1.00 58.00 180 PRO A C 1
ATOM 1291 O O . PRO A 1 180 ? -19.538 4.668 23.977 1.00 58.00 180 PRO A O 1
ATOM 1294 N N . SER A 1 181 ? -18.153 5.595 25.490 1.00 64.44 181 SER A N 1
ATOM 1295 C CA . SER A 1 181 ? -17.464 4.347 25.790 1.00 64.44 181 SER A CA 1
ATOM 1296 C C . SER A 1 181 ? -18.496 3.318 26.278 1.00 64.44 181 SER A C 1
ATOM 1298 O O . SER A 1 181 ? -19.440 3.683 26.978 1.00 64.44 181 SER A O 1
ATOM 1300 N N . GLY A 1 182 ? -18.382 2.041 25.891 1.00 61.25 182 GLY A N 1
ATOM 1301 C CA . GLY A 1 182 ? -19.396 1.024 26.237 1.00 61.25 182 GLY A CA 1
ATOM 1302 C C . GLY A 1 182 ? -19.680 0.928 27.746 1.00 61.25 182 GLY A C 1
ATOM 1303 O O . GLY A 1 182 ? -20.791 0.604 28.158 1.00 61.25 182 GLY A O 1
ATOM 1304 N N . VAL A 1 183 ? -18.695 1.318 28.559 1.00 62.22 183 VAL A N 1
ATOM 1305 C CA . VAL A 1 183 ? -18.766 1.452 30.020 1.00 62.22 183 VAL A CA 1
ATOM 1306 C C . VAL A 1 183 ? -19.631 2.624 30.500 1.00 62.22 183 VAL A C 1
ATOM 1308 O O . VAL A 1 183 ? -20.261 2.489 31.541 1.00 62.22 183 VAL A O 1
ATOM 1311 N N . ASP A 1 184 ? -19.731 3.731 29.761 1.00 66.44 184 ASP A N 1
ATOM 1312 C CA . ASP A 1 184 ? -20.649 4.840 30.083 1.00 66.44 184 ASP A CA 1
ATOM 1313 C C . ASP A 1 184 ? -22.100 4.498 29.728 1.00 66.44 184 ASP A C 1
ATOM 1315 O O . ASP A 1 184 ? -23.034 4.953 30.384 1.00 66.44 184 ASP A O 1
ATOM 1319 N N . ARG A 1 185 ? -22.309 3.672 28.694 1.00 69.50 185 ARG A N 1
ATOM 1320 C CA . ARG A 1 185 ? -23.650 3.264 28.247 1.00 69.50 185 ARG A CA 1
ATOM 1321 C C . ARG A 1 185 ? -24.298 2.261 29.203 1.00 69.50 185 ARG A C 1
ATOM 1323 O O . ARG A 1 185 ? -25.509 2.307 29.376 1.00 69.50 185 ARG A O 1
ATOM 1330 N N . ALA A 1 186 ? -23.503 1.393 29.827 1.00 69.50 186 ALA A N 1
ATOM 1331 C CA . ALA A 1 186 ? -23.971 0.384 30.778 1.00 69.50 186 ALA A CA 1
ATOM 1332 C C . ALA A 1 186 ? -24.251 0.944 32.191 1.00 69.50 186 ALA A C 1
ATOM 1334 O O . ALA A 1 186 ? -24.842 0.248 33.021 1.00 69.50 186 ALA A O 1
ATOM 1335 N N . GLN A 1 187 ? -23.857 2.191 32.486 1.00 75.62 187 GLN A N 1
ATOM 1336 C CA . GLN A 1 187 ? -24.134 2.827 33.776 1.00 75.62 187 GLN A CA 1
ATOM 1337 C C . GLN A 1 187 ? -25.643 3.048 33.952 1.00 75.62 187 GLN A C 1
ATOM 1339 O O . GLN A 1 187 ? -26.272 3.809 33.222 1.00 75.62 187 GLN A O 1
ATOM 1344 N N . GLY A 1 188 ? -26.230 2.371 34.943 1.00 78.69 188 GLY A N 1
ATOM 1345 C CA . GLY A 1 188 ? -27.654 2.478 35.280 1.00 78.69 188 GLY A CA 1
ATOM 1346 C C . GLY A 1 188 ? -28.565 1.436 34.623 1.00 78.69 188 GLY A C 1
ATOM 1347 O O . GLY A 1 188 ? -29.764 1.445 34.892 1.00 78.69 188 GLY A O 1
ATOM 1348 N N . MET A 1 189 ? -28.026 0.523 33.808 1.00 84.12 189 MET A N 1
ATOM 1349 C CA . MET A 1 189 ? -28.775 -0.637 33.313 1.00 84.12 189 MET A CA 1
ATOM 1350 C C . MET A 1 189 ? -28.825 -1.747 34.372 1.00 84.12 189 MET A C 1
ATOM 1352 O O . MET A 1 189 ? -27.875 -1.956 35.124 1.00 84.12 189 MET A O 1
ATOM 1356 N N . THR A 1 190 ? -29.938 -2.479 34.432 1.00 90.69 190 THR A N 1
ATOM 1357 C CA . THR A 1 190 ? -30.049 -3.687 35.273 1.00 90.69 190 THR A CA 1
ATOM 1358 C C . THR A 1 190 ? -29.223 -4.840 34.691 1.00 90.69 190 THR A C 1
ATOM 1360 O O . THR A 1 190 ? -28.953 -4.856 33.494 1.00 90.69 190 THR A O 1
ATOM 1363 N N . ASN A 1 191 ? -28.853 -5.843 35.496 1.00 88.38 191 ASN A N 1
ATOM 1364 C CA . ASN A 1 191 ? -28.037 -6.976 35.023 1.00 88.38 191 ASN A CA 1
ATOM 1365 C C . ASN A 1 191 ? -28.645 -7.696 33.805 1.00 88.38 191 ASN A C 1
ATOM 1367 O O . ASN A 1 191 ? -27.928 -8.020 32.864 1.00 88.38 191 ASN A O 1
ATOM 1371 N N . GLU A 1 192 ? -29.964 -7.902 33.781 1.00 90.19 192 GLU A N 1
ATOM 1372 C CA . GLU A 1 192 ? -30.655 -8.517 32.637 1.00 90.19 192 GLU A CA 1
ATOM 1373 C C . GLU A 1 192 ? -30.586 -7.636 31.381 1.00 90.19 192 GLU A C 1
ATOM 1375 O O . GLU A 1 192 ? -30.349 -8.132 30.280 1.00 90.19 192 GLU A O 1
ATOM 1380 N N . GLN A 1 193 ? -30.713 -6.316 31.543 1.00 89.06 193 GLN A N 1
ATOM 1381 C CA . GLN A 1 193 ? -30.563 -5.358 30.444 1.00 89.06 193 GLN A CA 1
ATOM 1382 C C . GLN A 1 193 ? -29.119 -5.280 29.941 1.00 89.06 193 GLN A C 1
ATOM 1384 O O . GLN A 1 193 ? -28.914 -5.142 28.739 1.00 89.06 193 GLN A O 1
ATOM 1389 N N . ILE A 1 194 ? -28.126 -5.414 30.826 1.00 88.75 194 ILE A N 1
ATOM 1390 C CA . ILE A 1 194 ? -26.707 -5.482 30.452 1.00 88.75 194 ILE A CA 1
ATOM 1391 C C . ILE A 1 194 ? -26.446 -6.736 29.612 1.00 88.75 194 ILE A C 1
ATOM 1393 O O . ILE A 1 194 ? -25.784 -6.646 28.581 1.00 88.75 194 ILE A O 1
ATOM 1397 N N . HIS A 1 195 ? -27.000 -7.890 30.000 1.00 92.69 195 HIS A N 1
ATOM 1398 C CA . HIS A 1 195 ? -26.871 -9.120 29.215 1.00 92.69 195 HIS A CA 1
ATOM 1399 C C . HIS A 1 195 ? -27.510 -8.996 27.830 1.00 92.69 195 HIS A C 1
ATOM 1401 O O . HIS A 1 195 ? -26.872 -9.343 26.838 1.00 92.69 195 HIS A O 1
ATOM 1407 N N . ALA A 1 196 ? -28.730 -8.459 27.749 1.00 90.38 196 ALA A N 1
ATOM 1408 C CA . ALA A 1 196 ? -29.395 -8.217 26.471 1.00 90.38 196 ALA A CA 1
ATOM 1409 C C . ALA A 1 196 ? -28.619 -7.213 25.599 1.00 90.38 196 ALA A C 1
ATOM 1411 O O . ALA A 1 196 ? -28.482 -7.403 24.394 1.00 90.38 196 ALA A O 1
ATOM 1412 N N . TYR A 1 197 ? -28.065 -6.163 26.209 1.00 90.31 197 TYR A N 1
ATOM 1413 C CA . TYR A 1 197 ? -27.232 -5.185 25.517 1.00 90.31 197 TYR A CA 1
ATOM 1414 C C . TYR A 1 197 ? -25.945 -5.815 24.969 1.00 90.31 197 TYR A C 1
ATOM 1416 O O . TYR A 1 197 ? -25.618 -5.604 23.807 1.00 90.31 197 TYR A O 1
ATOM 1424 N N . HIS A 1 198 ? -25.240 -6.624 25.764 1.00 90.44 198 HIS A N 1
ATOM 1425 C CA . HIS A 1 198 ? -24.025 -7.303 25.310 1.00 90.44 198 HIS A CA 1
ATOM 1426 C C . HIS A 1 198 ? -24.300 -8.314 24.195 1.00 90.44 198 HIS A C 1
ATOM 1428 O O . HIS A 1 198 ? -23.484 -8.407 23.287 1.00 90.44 198 HIS A O 1
ATOM 1434 N N . ALA A 1 199 ? -25.431 -9.027 24.226 1.00 92.00 199 ALA A N 1
ATOM 1435 C CA . ALA A 1 199 ? -25.823 -9.915 23.130 1.00 92.00 199 ALA A CA 1
ATOM 1436 C C . ALA A 1 199 ? -25.949 -9.140 21.807 1.00 92.00 199 ALA A C 1
ATOM 1438 O O . ALA A 1 199 ? -25.315 -9.502 20.826 1.00 92.00 199 ALA A O 1
ATOM 1439 N N . ASN A 1 200 ? -26.642 -7.998 21.826 1.00 93.25 200 ASN A N 1
ATOM 1440 C CA . ASN A 1 200 ? -26.769 -7.146 20.641 1.00 93.25 200 ASN A CA 1
ATOM 1441 C C . ASN A 1 200 ? -25.417 -6.585 20.164 1.00 93.25 200 ASN A C 1
ATOM 1443 O O . ASN A 1 200 ? -25.193 -6.456 18.967 1.00 93.25 200 ASN A O 1
ATOM 1447 N N . VAL A 1 201 ? -24.518 -6.232 21.091 1.00 92.62 201 VAL A N 1
ATOM 1448 C CA . VAL A 1 201 ? -23.170 -5.748 20.745 1.00 92.62 201 VAL A CA 1
ATOM 1449 C C . VAL A 1 201 ? -22.335 -6.851 20.098 1.00 92.62 201 VAL A C 1
ATOM 1451 O O . VAL A 1 201 ? -21.594 -6.561 19.164 1.00 92.62 201 VAL A O 1
ATOM 1454 N N . LEU A 1 202 ? -22.438 -8.094 20.575 1.00 93.12 202 LEU A N 1
ATOM 1455 C CA . LEU A 1 202 ? -21.745 -9.232 19.968 1.00 93.12 202 LEU A CA 1
ATOM 1456 C C . LEU A 1 202 ? -22.279 -9.512 18.561 1.00 93.12 202 LEU A C 1
ATOM 1458 O O . LEU A 1 202 ? -21.480 -9.639 17.641 1.00 93.12 202 LEU A O 1
ATOM 1462 N N . ASP A 1 203 ? -23.599 -9.491 18.377 1.00 95.31 203 ASP A N 1
ATOM 1463 C CA . ASP A 1 203 ? -24.212 -9.663 17.056 1.00 95.31 203 ASP A CA 1
ATOM 1464 C C . ASP A 1 203 ? -23.764 -8.557 16.075 1.00 95.31 203 ASP A C 1
ATOM 1466 O O . ASP A 1 203 ? -23.425 -8.830 14.923 1.00 95.31 203 ASP A O 1
ATOM 1470 N N . GLU A 1 204 ? -23.700 -7.299 16.532 1.00 95.06 204 GLU A N 1
ATOM 1471 C CA . GLU A 1 204 ? -23.215 -6.177 15.717 1.00 95.06 204 GLU A CA 1
ATOM 1472 C C . GLU A 1 204 ? -21.722 -6.314 15.376 1.00 95.06 204 GLU A C 1
ATOM 1474 O O . GLU A 1 204 ? -21.301 -5.994 14.261 1.00 95.06 204 GLU A O 1
ATOM 1479 N N . GLN A 1 205 ? -20.908 -6.794 16.319 1.00 95.94 205 GLN A N 1
ATOM 1480 C CA . GLN A 1 205 ? -19.488 -7.055 16.087 1.00 95.94 205 GLN A CA 1
ATOM 1481 C C . GLN A 1 205 ? -19.280 -8.177 15.076 1.00 95.94 205 GLN A C 1
ATOM 1483 O O . GLN A 1 205 ? -18.448 -8.021 14.184 1.00 95.94 205 GLN A O 1
ATOM 1488 N N . ASP A 1 206 ? -20.045 -9.261 15.167 1.00 96.50 206 ASP A N 1
ATOM 1489 C CA . ASP A 1 206 ? -19.972 -10.366 14.215 1.00 96.50 206 ASP A CA 1
ATOM 1490 C C . ASP A 1 206 ? -20.340 -9.890 12.801 1.00 96.50 206 ASP A C 1
ATOM 1492 O O . ASP A 1 206 ? -19.599 -10.144 11.851 1.00 96.50 206 ASP A O 1
ATOM 1496 N N . GLU A 1 207 ? -21.386 -9.069 12.652 1.00 96.38 207 GLU A N 1
ATOM 1497 C CA . GLU A 1 207 ? -21.738 -8.489 11.350 1.00 96.38 207 GLU A CA 1
ATOM 1498 C C . GLU A 1 207 ? -20.635 -7.556 10.806 1.00 96.38 207 GLU A C 1
ATOM 1500 O O . GLU A 1 207 ? -20.350 -7.525 9.602 1.00 96.38 207 GLU A O 1
ATOM 1505 N N . GLN A 1 208 ? -19.969 -6.793 11.679 1.00 95.88 208 GLN A N 1
ATOM 1506 C CA . GLN A 1 208 ? -18.812 -5.979 11.295 1.00 95.88 208 GLN A CA 1
ATOM 1507 C C . GLN A 1 208 ? -17.619 -6.841 10.869 1.00 95.88 208 GLN A C 1
ATOM 1509 O O . GLN A 1 208 ? -16.933 -6.489 9.903 1.00 95.88 208 GLN A O 1
ATOM 1514 N N . LEU A 1 209 ? -17.373 -7.960 11.554 1.00 97.31 209 LEU A N 1
ATOM 1515 C CA . LEU A 1 209 ? -16.312 -8.905 11.218 1.00 97.31 209 LEU A CA 1
ATOM 1516 C C . LEU A 1 209 ? -16.582 -9.609 9.889 1.00 97.31 209 LEU A C 1
ATOM 1518 O O . LEU A 1 209 ? -15.649 -9.747 9.100 1.00 97.31 209 LEU A O 1
ATOM 1522 N N . ASP A 1 210 ? -17.829 -9.961 9.586 1.00 97.44 210 ASP A N 1
ATOM 1523 C CA . ASP A 1 210 ? -18.210 -10.539 8.295 1.00 97.44 210 ASP A CA 1
ATOM 1524 C C . ASP A 1 210 ? -17.973 -9.552 7.147 1.00 97.44 210 ASP A C 1
ATOM 1526 O O . ASP A 1 210 ? -17.343 -9.886 6.136 1.00 97.44 210 ASP A O 1
ATOM 1530 N N . ARG A 1 211 ? -18.394 -8.291 7.322 1.00 94.56 211 ARG A N 1
ATOM 1531 C CA . ARG A 1 211 ? -18.138 -7.220 6.344 1.00 94.56 211 ARG A CA 1
ATOM 1532 C C . ARG A 1 211 ? -16.641 -6.990 6.157 1.00 94.56 211 ARG A C 1
ATOM 1534 O O . ARG A 1 211 ? -16.168 -6.862 5.025 1.00 94.56 211 ARG A O 1
ATOM 1541 N N . LEU A 1 212 ? -15.880 -6.962 7.250 1.00 97.31 212 LEU A N 1
ATOM 1542 C CA . LEU A 1 212 ? -14.427 -6.844 7.195 1.00 97.31 212 LEU A CA 1
ATOM 1543 C C . LEU A 1 212 ? -13.814 -8.049 6.466 1.00 97.31 212 LEU A C 1
ATOM 1545 O O . LEU A 1 212 ? -12.984 -7.858 5.579 1.00 97.31 212 LEU A O 1
ATOM 1549 N N . GLY A 1 213 ? -14.265 -9.265 6.763 1.00 96.69 213 GLY A N 1
ATOM 1550 C CA . GLY A 1 213 ? -13.841 -10.496 6.104 1.00 96.69 213 GLY A CA 1
ATOM 1551 C C . GLY A 1 213 ? -14.065 -10.456 4.593 1.00 96.69 213 GLY A C 1
ATOM 1552 O O . GLY A 1 213 ? -13.147 -10.763 3.831 1.00 96.69 213 GLY A O 1
ATOM 1553 N N . GLU A 1 214 ? -15.227 -9.981 4.140 1.00 96.75 214 GLU A N 1
ATOM 1554 C CA . GLU A 1 214 ? -15.516 -9.795 2.713 1.00 96.75 214 GLU A CA 1
ATOM 1555 C C . GLU A 1 214 ? -14.580 -8.752 2.074 1.00 96.75 214 GLU A C 1
ATOM 1557 O O . GLU A 1 214 ? -14.088 -8.935 0.956 1.00 96.75 214 GLU A O 1
ATOM 1562 N N . THR A 1 215 ? -14.290 -7.646 2.770 1.00 97.25 215 THR A N 1
ATOM 1563 C CA . THR A 1 215 ? -13.356 -6.625 2.258 1.00 97.25 215 THR A CA 1
ATOM 1564 C C . THR A 1 215 ? -11.918 -7.128 2.184 1.00 97.25 215 THR A C 1
ATOM 1566 O O . THR A 1 215 ? -11.259 -6.912 1.168 1.00 97.25 215 THR A O 1
ATOM 1569 N N . ILE A 1 216 ? -11.451 -7.861 3.197 1.00 94.94 216 ILE A N 1
ATOM 1570 C CA . ILE A 1 216 ? -10.122 -8.480 3.212 1.00 94.94 216 ILE A CA 1
ATOM 1571 C C . ILE A 1 216 ? -10.033 -9.557 2.127 1.00 94.94 216 ILE A C 1
ATOM 1573 O O . ILE A 1 216 ? -9.017 -9.647 1.439 1.00 94.94 216 ILE A O 1
ATOM 1577 N N . GLY A 1 217 ? -11.099 -10.334 1.916 1.00 96.00 217 GLY A N 1
ATOM 1578 C CA . GLY A 1 217 ? -11.194 -11.309 0.831 1.00 96.00 217 GLY A CA 1
ATOM 1579 C C . GLY A 1 217 ? -11.008 -10.660 -0.542 1.00 96.00 217 GLY A C 1
ATOM 1580 O O . GLY A 1 217 ? -10.126 -11.068 -1.300 1.00 96.00 217 GLY A O 1
ATOM 1581 N N . ARG A 1 218 ? -11.756 -9.585 -0.822 1.00 96.88 218 ARG A N 1
ATOM 1582 C CA . ARG A 1 218 ? -11.616 -8.795 -2.060 1.00 96.88 218 ARG A CA 1
ATOM 1583 C C . ARG A 1 218 ? -10.233 -8.158 -2.197 1.00 96.88 218 ARG A C 1
ATOM 1585 O O . ARG A 1 218 ? -9.661 -8.151 -3.284 1.00 96.88 218 ARG A O 1
ATOM 1592 N N . GLN A 1 219 ? -9.669 -7.645 -1.104 1.00 96.50 219 GLN A N 1
ATOM 1593 C CA . GLN A 1 219 ? -8.320 -7.078 -1.100 1.00 96.50 219 GLN A CA 1
ATOM 1594 C C . GLN A 1 219 ? -7.258 -8.140 -1.417 1.00 96.50 219 GLN A C 1
ATOM 1596 O O . GLN A 1 219 ? -6.341 -7.874 -2.193 1.00 96.50 219 GLN A O 1
ATOM 1601 N N . ARG A 1 220 ? -7.376 -9.346 -0.852 1.00 97.31 220 ARG A N 1
ATOM 1602 C CA . ARG A 1 220 ? -6.479 -10.472 -1.139 1.00 97.31 220 ARG A CA 1
ATOM 1603 C C . ARG A 1 220 ? -6.573 -10.899 -2.602 1.00 97.31 220 ARG A C 1
ATOM 1605 O O . ARG A 1 220 ? -5.540 -11.114 -3.224 1.00 97.31 220 ARG A O 1
ATOM 1612 N N . GLU A 1 221 ? -7.780 -10.984 -3.154 1.00 97.12 221 GLU A N 1
ATOM 1613 C CA . GLU A 1 221 ? -7.988 -11.282 -4.576 1.00 97.12 221 GLU A CA 1
ATOM 1614 C C . GLU A 1 221 ? -7.333 -10.222 -5.473 1.00 97.12 221 GLU A C 1
ATOM 1616 O O . GLU A 1 221 ? -6.619 -10.556 -6.418 1.00 97.12 221 GLU A O 1
ATOM 1621 N N . LEU A 1 222 ? -7.508 -8.938 -5.145 1.00 97.25 222 LEU A N 1
ATOM 1622 C CA . LEU A 1 222 ? -6.841 -7.848 -5.852 1.00 97.25 222 LEU A CA 1
ATOM 1623 C C . LEU A 1 222 ? -5.315 -7.964 -5.750 1.00 97.25 222 LEU A C 1
ATOM 1625 O O . LEU A 1 222 ? -4.630 -7.771 -6.747 1.00 97.25 222 LEU A O 1
ATOM 1629 N N . SER A 1 223 ? -4.784 -8.317 -4.577 1.00 95.56 223 SER A N 1
ATOM 1630 C CA . SER A 1 223 ? -3.347 -8.528 -4.382 1.00 95.56 223 SER A CA 1
ATOM 1631 C C . SER A 1 223 ? -2.806 -9.678 -5.227 1.00 95.56 223 SER A C 1
ATOM 1633 O O . SER A 1 223 ? -1.681 -9.577 -5.705 1.00 95.56 223 SER A O 1
ATOM 1635 N N . MET A 1 224 ? -3.573 -10.755 -5.407 1.00 95.75 224 MET A N 1
ATOM 1636 C CA . MET A 1 224 ? -3.182 -11.858 -6.290 1.00 95.75 224 MET A CA 1
ATOM 1637 C C . MET A 1 224 ? -3.125 -11.385 -7.741 1.00 95.75 224 MET A C 1
ATOM 1639 O O . MET A 1 224 ? -2.100 -11.549 -8.384 1.00 95.75 224 MET A O 1
ATOM 1643 N N . ARG A 1 225 ? -4.163 -10.682 -8.213 1.00 97.31 225 ARG A N 1
ATOM 1644 C CA . ARG A 1 225 ? -4.187 -10.125 -9.576 1.00 97.31 225 ARG A CA 1
ATOM 1645 C C . ARG A 1 225 ? -3.073 -9.117 -9.827 1.00 97.31 225 ARG A C 1
ATOM 1647 O O . ARG A 1 225 ? -2.492 -9.112 -10.900 1.00 97.31 225 ARG A O 1
ATOM 1654 N N . MET A 1 226 ? -2.786 -8.254 -8.852 1.00 93.31 226 MET A N 1
ATOM 1655 C CA . MET A 1 226 ? -1.645 -7.343 -8.935 1.00 93.31 226 MET A CA 1
ATOM 1656 C C . MET A 1 226 ? -0.331 -8.118 -9.006 1.00 93.31 226 MET A C 1
ATOM 1658 O O . MET A 1 226 ? 0.550 -7.711 -9.745 1.00 93.31 226 MET A O 1
ATOM 1662 N N . GLY A 1 227 ? -0.197 -9.216 -8.258 1.00 97.44 227 GLY A N 1
ATOM 1663 C CA . GLY A 1 227 ? 0.965 -10.099 -8.341 1.00 97.44 227 GLY A CA 1
ATOM 1664 C C . GLY A 1 227 ? 1.139 -10.689 -9.740 1.00 97.44 227 GLY A C 1
ATOM 1665 O O . GLY A 1 227 ? 2.211 -10.548 -10.317 1.00 97.44 227 GLY A O 1
ATOM 1666 N N . ASP A 1 228 ? 0.074 -11.260 -10.303 1.00 97.69 228 ASP A N 1
ATOM 1667 C CA . ASP A 1 228 ? 0.092 -11.848 -11.647 1.00 97.69 228 ASP A CA 1
ATOM 1668 C C . ASP A 1 228 ? 0.394 -10.793 -12.732 1.00 97.69 228 ASP A C 1
ATOM 1670 O O . ASP A 1 228 ? 1.154 -11.046 -13.662 1.00 97.69 228 ASP A O 1
ATOM 1674 N N . GLU A 1 229 ? -0.154 -9.582 -12.597 1.00 97.19 229 GLU A N 1
ATOM 1675 C CA . GLU A 1 229 ? 0.117 -8.458 -13.503 1.00 97.19 229 GLU A CA 1
ATOM 1676 C C . GLU A 1 229 ? 1.555 -7.936 -13.368 1.00 97.19 229 GLU A C 1
ATOM 1678 O O . GLU A 1 229 ? 2.176 -7.577 -14.363 1.00 97.19 229 GLU A O 1
ATOM 1683 N N . LEU A 1 230 ? 2.108 -7.897 -12.153 1.00 97.50 230 LEU A N 1
ATOM 1684 C CA . LEU A 1 230 ? 3.507 -7.525 -11.948 1.00 97.50 230 LEU A CA 1
ATOM 1685 C C . LEU A 1 230 ? 4.454 -8.564 -12.557 1.00 97.50 230 LEU A C 1
ATOM 1687 O O . LEU A 1 230 ? 5.452 -8.173 -13.153 1.00 97.50 230 LEU A O 1
ATOM 1691 N N . GLU A 1 231 ? 4.131 -9.855 -12.465 1.00 97.31 231 GLU A N 1
ATOM 1692 C CA . GLU A 1 231 ? 4.893 -10.916 -13.133 1.00 97.31 231 GLU A CA 1
ATOM 1693 C C . GLU A 1 231 ? 4.838 -10.759 -14.661 1.00 97.31 231 GLU A C 1
ATOM 1695 O O . GLU A 1 231 ? 5.872 -10.771 -15.326 1.00 97.31 231 GLU A O 1
ATOM 1700 N N . ALA A 1 232 ? 3.653 -10.493 -15.220 1.00 96.88 232 ALA A N 1
ATOM 1701 C CA . ALA A 1 232 ? 3.506 -10.201 -16.647 1.00 96.88 232 ALA A CA 1
ATOM 1702 C C . ALA A 1 232 ? 4.295 -8.946 -17.072 1.00 96.88 232 ALA A C 1
ATOM 1704 O O . ALA A 1 232 ? 4.894 -8.908 -18.146 1.00 96.88 232 ALA A O 1
ATOM 1705 N N . GLN A 1 233 ? 4.341 -7.911 -16.229 1.00 97.00 233 GLN A N 1
ATOM 1706 C CA . GLN A 1 233 ? 5.147 -6.717 -16.488 1.00 97.00 233 GLN A CA 1
ATOM 1707 C C . GLN A 1 233 ? 6.652 -6.996 -16.439 1.00 97.00 233 GLN A C 1
ATOM 1709 O O . GLN A 1 233 ? 7.387 -6.367 -17.197 1.00 97.00 233 GLN A O 1
ATOM 1714 N N . ILE A 1 234 ? 7.118 -7.921 -15.595 1.00 96.88 234 ILE A N 1
ATOM 1715 C CA . ILE A 1 234 ? 8.522 -8.363 -15.583 1.00 96.88 234 ILE A CA 1
ATOM 1716 C C . ILE A 1 234 ? 8.866 -9.031 -16.915 1.00 96.88 234 ILE A C 1
ATOM 1718 O O . ILE A 1 234 ? 9.858 -8.660 -17.537 1.00 96.88 234 ILE A O 1
ATOM 1722 N N . GLU A 1 235 ? 8.008 -9.929 -17.402 1.00 96.62 235 GLU A N 1
ATOM 1723 C CA . GLU A 1 235 ? 8.206 -10.588 -18.698 1.00 96.62 235 GLU A CA 1
ATOM 1724 C C . GLU A 1 235 ? 8.284 -9.572 -19.851 1.00 96.62 235 GLU A C 1
ATOM 1726 O O . GLU A 1 235 ? 9.184 -9.632 -20.692 1.00 96.62 235 GLU A O 1
ATOM 1731 N N . ILE A 1 236 ? 7.384 -8.584 -19.863 1.00 96.31 236 ILE A N 1
ATOM 1732 C CA . ILE A 1 236 ? 7.406 -7.517 -20.873 1.00 96.31 236 ILE A CA 1
ATOM 1733 C C . ILE A 1 236 ? 8.669 -6.661 -20.740 1.00 96.31 236 ILE A C 1
ATOM 1735 O O . ILE A 1 236 ? 9.252 -6.276 -21.753 1.00 96.31 236 ILE A O 1
ATOM 1739 N N . LEU A 1 237 ? 9.107 -6.339 -19.520 1.00 97.56 237 LEU A N 1
ATOM 1740 C CA . LEU A 1 237 ? 10.325 -5.558 -19.310 1.00 97.56 237 LEU A CA 1
ATOM 1741 C C . LEU A 1 237 ? 11.555 -6.282 -19.869 1.00 97.56 237 LEU A C 1
ATOM 1743 O O . LEU A 1 237 ? 12.335 -5.649 -20.581 1.00 97.56 237 LEU A O 1
ATOM 1747 N N . ASP A 1 238 ? 11.673 -7.590 -19.654 1.00 97.31 238 ASP A N 1
ATOM 1748 C CA . ASP A 1 238 ? 12.748 -8.406 -20.226 1.00 97.31 238 ASP A CA 1
ATOM 1749 C C . ASP A 1 238 ? 12.704 -8.414 -21.768 1.00 97.31 238 ASP A C 1
ATOM 1751 O O . ASP A 1 238 ? 13.738 -8.289 -22.434 1.00 97.31 238 ASP A O 1
ATOM 1755 N N . GLU A 1 239 ? 11.511 -8.485 -22.372 1.00 97.12 239 GLU A N 1
ATOM 1756 C CA . GLU A 1 239 ? 11.360 -8.358 -23.829 1.00 97.12 239 GLU A CA 1
ATOM 1757 C C . GLU A 1 239 ? 11.781 -6.966 -24.325 1.00 97.12 239 GLU A C 1
ATOM 1759 O O . GLU A 1 239 ? 12.476 -6.841 -25.343 1.00 97.12 239 GLU A O 1
ATOM 1764 N N . THR A 1 240 ? 11.390 -5.907 -23.608 1.00 97.19 240 THR A N 1
ATOM 1765 C CA . THR A 1 240 ? 11.784 -4.541 -23.965 1.00 97.19 240 THR A CA 1
ATOM 1766 C C . THR A 1 240 ? 13.291 -4.338 -23.862 1.00 97.19 240 THR A C 1
ATOM 1768 O O . THR A 1 240 ? 13.855 -3.694 -24.747 1.00 97.19 240 THR A O 1
ATOM 1771 N N . ASP A 1 241 ? 13.957 -4.933 -22.869 1.00 97.38 241 ASP A N 1
ATOM 1772 C CA . ASP A 1 241 ? 15.414 -4.879 -22.711 1.00 97.38 241 ASP A CA 1
ATOM 1773 C C . ASP A 1 241 ? 16.115 -5.577 -23.885 1.00 97.38 241 ASP A C 1
ATOM 1775 O O . ASP A 1 241 ? 16.938 -4.981 -24.584 1.00 97.38 241 ASP A O 1
ATOM 1779 N N . ALA A 1 242 ? 15.663 -6.783 -24.244 1.00 96.50 242 ALA A N 1
ATOM 1780 C CA . ALA A 1 242 ? 16.173 -7.499 -25.412 1.00 96.50 242 ALA A CA 1
ATOM 1781 C C . ALA A 1 242 ? 15.958 -6.726 -26.730 1.00 96.50 242 ALA A C 1
ATOM 1783 O O . ALA A 1 242 ? 16.775 -6.799 -27.659 1.00 96.50 242 ALA A O 1
ATOM 1784 N N . MET A 1 243 ? 14.853 -5.985 -26.856 1.00 97.38 243 MET A N 1
ATOM 1785 C CA . MET A 1 243 ? 14.604 -5.126 -28.012 1.00 97.38 243 MET A CA 1
ATOM 1786 C C . MET A 1 243 ? 15.542 -3.911 -28.024 1.00 97.38 243 MET A C 1
ATOM 1788 O O . MET A 1 243 ? 16.087 -3.576 -29.083 1.00 97.38 243 MET A O 1
ATOM 1792 N N . VAL A 1 244 ? 15.768 -3.278 -26.870 1.00 97.81 244 VAL A N 1
ATOM 1793 C CA . VAL A 1 244 ? 16.720 -2.169 -26.709 1.00 97.81 244 VAL A CA 1
ATOM 1794 C C . VAL A 1 244 ? 18.137 -2.617 -27.071 1.00 97.81 244 VAL A C 1
ATOM 1796 O O . VAL A 1 244 ? 18.779 -1.944 -27.878 1.00 97.81 244 VAL A O 1
ATOM 1799 N N . ASP A 1 245 ? 18.582 -3.792 -26.626 1.00 97.69 245 ASP A N 1
ATOM 1800 C CA . ASP A 1 245 ? 19.888 -4.368 -26.980 1.00 97.69 245 ASP A CA 1
ATOM 1801 C C . ASP A 1 245 ? 20.065 -4.566 -28.492 1.00 97.69 245 ASP A C 1
ATOM 1803 O O . ASP A 1 245 ? 21.120 -4.275 -29.076 1.00 97.69 245 ASP A O 1
ATOM 1807 N N . ARG A 1 246 ? 19.010 -5.025 -29.179 1.00 96.62 246 ARG A N 1
ATOM 1808 C CA . ARG A 1 246 ? 19.009 -5.155 -30.646 1.00 96.62 246 ARG A CA 1
ATOM 1809 C C . ARG A 1 246 ? 19.084 -3.794 -31.328 1.00 96.62 246 ARG A C 1
ATOM 1811 O O . ARG A 1 246 ? 19.784 -3.661 -32.336 1.00 96.62 246 ARG A O 1
ATOM 1818 N N . HIS A 1 247 ? 18.367 -2.792 -30.820 1.00 97.19 247 HIS A N 1
ATOM 1819 C CA . HIS A 1 247 ? 18.438 -1.429 -31.343 1.00 97.19 247 HIS A CA 1
ATOM 1820 C C . HIS A 1 247 ? 19.822 -0.817 -31.131 1.00 97.19 247 HIS A C 1
ATOM 1822 O O . HIS A 1 247 ? 20.367 -0.257 -32.081 1.00 97.19 247 HIS A O 1
ATOM 1828 N N . GLN A 1 248 ? 20.423 -1.007 -29.957 1.00 96.75 248 GLN A N 1
ATOM 1829 C CA . GLN A 1 248 ? 21.775 -0.552 -29.657 1.00 96.75 248 GLN A CA 1
ATOM 1830 C C . GLN A 1 248 ? 22.795 -1.211 -30.591 1.00 96.75 248 GLN A C 1
ATOM 1832 O O . GLN A 1 248 ? 23.528 -0.516 -31.285 1.00 96.75 248 GLN A O 1
ATOM 1837 N N . SER A 1 249 ? 22.735 -2.535 -30.753 1.00 96.94 249 SER A N 1
ATOM 1838 C CA . SER A 1 249 ? 23.603 -3.275 -31.681 1.00 96.94 249 SER A CA 1
ATOM 1839 C C . SER A 1 249 ? 23.484 -2.790 -33.133 1.00 96.94 249 SER A C 1
ATOM 1841 O O . SER A 1 249 ? 24.458 -2.786 -33.888 1.00 96.94 249 SER A O 1
ATOM 1843 N N . ARG A 1 250 ? 22.277 -2.405 -33.571 1.00 96.44 250 ARG A N 1
ATOM 1844 C CA . ARG A 1 250 ? 22.047 -1.848 -34.914 1.00 96.44 250 ARG A CA 1
ATOM 1845 C C . ARG A 1 250 ? 22.605 -0.437 -35.045 1.00 96.44 250 ARG A C 1
ATOM 1847 O O . ARG A 1 250 ? 23.186 -0.131 -36.085 1.00 96.44 250 ARG A O 1
ATOM 1854 N N . LEU A 1 251 ? 22.435 0.395 -34.019 1.00 97.69 251 LEU A N 1
ATOM 1855 C CA . LEU A 1 251 ? 23.013 1.734 -33.972 1.00 97.69 251 LEU A CA 1
ATOM 1856 C C . LEU A 1 251 ? 24.539 1.670 -33.970 1.00 97.69 251 LEU A C 1
ATOM 1858 O O . LEU A 1 251 ? 25.152 2.363 -34.771 1.00 97.69 251 LEU A O 1
ATOM 1862 N N . ASP A 1 252 ? 25.148 0.788 -33.179 1.00 96.88 252 ASP A N 1
ATOM 1863 C CA . ASP A 1 252 ? 26.602 0.618 -33.131 1.00 96.88 252 ASP A CA 1
ATOM 1864 C C . ASP A 1 252 ? 27.164 0.204 -34.494 1.00 96.88 252 ASP A C 1
ATOM 1866 O O . ASP A 1 252 ? 28.098 0.826 -34.997 1.00 96.88 252 ASP A O 1
ATOM 1870 N N . ARG A 1 253 ? 26.524 -0.755 -35.177 1.00 96.00 253 ARG A N 1
ATOM 1871 C CA . ARG A 1 253 ? 26.903 -1.120 -36.554 1.00 96.00 253 ARG A CA 1
ATOM 1872 C C . ARG A 1 253 ? 26.736 0.039 -37.532 1.00 96.00 253 ARG A C 1
ATOM 1874 O O . ARG A 1 253 ? 27.583 0.224 -38.400 1.00 96.00 253 ARG A O 1
ATOM 1881 N N . ALA A 1 254 ? 25.655 0.811 -37.423 1.00 96.75 254 ALA A N 1
ATOM 1882 C CA . ALA A 1 254 ? 25.445 1.976 -38.278 1.00 96.75 254 ALA A CA 1
ATOM 1883 C C . ALA A 1 254 ? 26.517 3.051 -38.032 1.00 96.75 254 ALA A C 1
ATOM 1885 O O . ALA A 1 254 ? 27.036 3.631 -38.986 1.00 96.75 254 ALA A O 1
ATOM 1886 N N . LEU A 1 255 ? 26.894 3.277 -36.772 1.00 95.44 255 LEU A N 1
ATOM 1887 C CA . LEU A 1 255 ? 27.967 4.191 -36.391 1.00 95.44 255 LEU A CA 1
ATOM 1888 C C . LEU A 1 255 ? 29.324 3.716 -36.912 1.00 95.44 255 LEU A C 1
ATOM 1890 O O . LEU A 1 255 ? 30.071 4.527 -37.458 1.00 95.44 255 LEU A O 1
ATOM 1894 N N . ASP A 1 256 ? 29.633 2.426 -36.806 1.00 95.19 256 ASP A N 1
ATOM 1895 C CA . ASP A 1 256 ? 30.875 1.864 -37.336 1.00 95.19 256 ASP A CA 1
ATOM 1896 C C . ASP A 1 256 ? 30.934 1.952 -38.863 1.00 95.19 256 ASP A C 1
ATOM 1898 O O . ASP A 1 256 ? 31.956 2.363 -39.411 1.00 95.19 256 ASP A O 1
ATOM 1902 N N . MET A 1 257 ? 29.829 1.688 -39.564 1.00 93.31 257 MET A N 1
ATOM 1903 C CA . MET A 1 257 ? 29.750 1.902 -41.013 1.00 93.31 257 MET A CA 1
ATOM 1904 C C . MET A 1 257 ? 29.956 3.373 -41.388 1.00 93.31 257 MET A C 1
ATOM 1906 O O . MET A 1 257 ? 30.695 3.664 -42.328 1.00 93.31 257 MET A O 1
ATOM 1910 N N . CYS A 1 258 ? 29.367 4.309 -40.639 1.00 93.38 258 CYS A N 1
ATOM 1911 C CA . CYS A 1 258 ? 29.612 5.740 -40.825 1.00 93.38 258 CYS A CA 1
ATOM 1912 C C . CYS A 1 258 ? 31.080 6.111 -40.572 1.00 93.38 258 CYS A C 1
ATOM 1914 O O . CYS A 1 258 ? 31.644 6.901 -41.326 1.00 93.38 258 CYS A O 1
ATOM 1916 N N . ARG A 1 259 ? 31.726 5.533 -39.551 1.00 92.31 259 ARG A N 1
ATOM 1917 C CA . ARG A 1 259 ? 33.157 5.741 -39.273 1.00 92.31 259 ARG A CA 1
ATOM 1918 C C . ARG A 1 259 ? 34.040 5.209 -40.397 1.00 92.31 259 ARG A C 1
ATOM 1920 O O . ARG A 1 259 ? 34.976 5.898 -40.790 1.00 92.31 259 ARG A O 1
ATOM 1927 N N . VAL A 1 260 ? 33.737 4.024 -40.927 1.00 90.94 260 VAL A N 1
ATOM 1928 C CA . VAL A 1 260 ? 34.460 3.430 -42.063 1.00 90.94 260 VAL A CA 1
ATOM 1929 C C . VAL A 1 260 ? 34.260 4.258 -43.333 1.00 90.94 260 VAL A C 1
ATOM 1931 O O . VAL A 1 260 ? 35.217 4.517 -44.054 1.00 90.94 260 VAL A O 1
ATOM 1934 N N . ALA A 1 261 ? 33.041 4.732 -43.597 1.00 88.50 261 ALA A N 1
ATOM 1935 C CA . ALA A 1 261 ? 32.777 5.624 -44.724 1.00 88.50 261 ALA A CA 1
ATOM 1936 C C . ALA A 1 261 ? 33.544 6.952 -44.586 1.00 88.50 261 ALA A C 1
ATOM 1938 O O . ALA A 1 261 ? 34.161 7.417 -45.545 1.00 88.50 261 ALA A O 1
ATOM 1939 N N . ALA A 1 262 ? 33.572 7.527 -43.380 1.00 85.19 262 ALA A N 1
ATOM 1940 C CA . ALA A 1 262 ? 34.323 8.744 -43.093 1.00 85.19 262 ALA A CA 1
ATOM 1941 C C . ALA A 1 262 ? 35.844 8.549 -43.238 1.00 85.19 262 ALA A C 1
ATOM 1943 O O . ALA A 1 262 ? 36.519 9.420 -43.784 1.00 85.19 262 ALA A O 1
ATOM 1944 N N . SER A 1 263 ? 36.395 7.411 -42.797 1.00 83.25 263 SER A N 1
ATOM 1945 C CA . SER A 1 263 ? 37.826 7.116 -42.942 1.00 83.25 263 SER A CA 1
ATOM 1946 C C . SER A 1 263 ? 38.222 6.810 -44.389 1.00 83.25 263 SER A C 1
ATOM 1948 O O . SER A 1 263 ? 39.293 7.229 -44.822 1.00 83.25 263 SER A O 1
ATOM 1950 N N . ALA A 1 264 ? 37.350 6.161 -45.166 1.00 79.56 264 ALA A N 1
ATOM 1951 C CA . ALA A 1 264 ? 37.559 5.926 -46.594 1.00 79.56 264 ALA A CA 1
ATOM 1952 C C . ALA A 1 264 ? 37.563 7.232 -47.408 1.00 79.56 264 ALA A C 1
ATOM 1954 O O . ALA A 1 264 ? 38.344 7.374 -48.349 1.00 79.56 264 ALA A O 1
ATOM 1955 N N . GLN A 1 265 ? 36.732 8.209 -47.030 1.00 74.69 265 GLN A N 1
ATOM 1956 C CA . GLN A 1 265 ? 36.705 9.526 -47.671 1.00 74.69 265 GLN A CA 1
ATOM 1957 C C . GLN A 1 265 ? 37.937 10.386 -47.325 1.00 74.69 265 GLN A C 1
ATOM 1959 O O . GLN A 1 265 ? 38.304 11.270 -48.095 1.00 74.69 265 GLN A O 1
ATOM 1964 N N . ALA A 1 266 ? 38.620 10.094 -46.214 1.00 70.44 266 ALA A N 1
ATOM 1965 C CA . ALA A 1 266 ? 39.850 10.756 -45.772 1.00 70.44 266 ALA A CA 1
ATOM 1966 C C . ALA A 1 266 ? 41.144 10.060 -46.263 1.00 70.44 266 ALA A C 1
ATOM 1968 O O . ALA A 1 266 ? 42.153 10.093 -45.560 1.00 70.44 266 ALA A O 1
ATOM 1969 N N . GLY A 1 267 ? 41.114 9.412 -47.439 1.00 65.31 267 GLY A N 1
ATOM 1970 C CA . GLY A 1 267 ? 42.206 8.599 -48.006 1.00 65.31 267 GLY A CA 1
ATOM 1971 C C . GLY A 1 267 ? 43.623 9.215 -47.945 1.00 65.31 267 GLY A C 1
ATOM 1972 O O . GLY A 1 267 ? 43.781 10.425 -47.783 1.00 65.31 267 GLY A O 1
ATOM 1973 N N . PRO A 1 268 ? 44.686 8.391 -48.067 1.00 59.78 268 PRO A N 1
ATOM 1974 C CA . PRO A 1 268 ? 46.049 8.759 -47.684 1.00 59.78 268 PRO A CA 1
ATOM 1975 C C . PRO A 1 268 ? 46.589 9.946 -48.495 1.00 59.78 268 PRO A C 1
ATOM 1977 O O . PRO A 1 268 ? 47.025 9.806 -49.635 1.00 59.78 268 PRO A O 1
ATOM 1980 N N . VAL A 1 269 ? 46.633 11.114 -47.851 1.00 57.50 269 VAL A N 1
ATOM 1981 C CA . VAL A 1 269 ? 47.161 12.386 -48.386 1.00 57.50 269 VAL A CA 1
ATOM 1982 C C . VAL A 1 269 ? 48.662 12.312 -48.734 1.00 57.50 269 VAL A C 1
ATOM 1984 O O . VAL A 1 269 ? 49.193 13.183 -49.415 1.00 57.50 269 VAL A O 1
ATOM 1987 N N . TRP A 1 270 ? 49.366 11.253 -48.332 1.00 60.00 270 TRP A N 1
ATOM 1988 C CA . TRP A 1 270 ? 50.805 11.096 -48.563 1.00 60.00 270 TRP A CA 1
ATOM 1989 C C . TRP A 1 270 ? 51.181 10.465 -49.918 1.00 60.00 270 TRP A C 1
ATOM 1991 O O . TRP A 1 270 ? 52.362 10.433 -50.249 1.00 60.00 270 TRP A O 1
ATOM 2001 N N . ALA A 1 271 ? 50.221 10.007 -50.733 1.00 56.78 271 ALA A N 1
ATOM 2002 C CA . ALA A 1 271 ? 50.514 9.332 -52.007 1.00 56.78 271 ALA A CA 1
ATOM 2003 C C . ALA A 1 271 ? 50.733 10.270 -53.221 1.00 56.78 271 ALA A C 1
ATOM 2005 O O . ALA A 1 271 ? 50.943 9.781 -54.327 1.00 56.78 271 ALA A O 1
ATOM 2006 N N . VAL A 1 272 ? 50.696 11.600 -53.052 1.00 58.06 272 VAL A N 1
ATOM 2007 C CA . VAL A 1 272 ? 50.744 12.569 -54.178 1.00 58.06 272 VAL A CA 1
ATOM 2008 C C . VAL A 1 272 ? 52.112 13.265 -54.352 1.00 58.06 272 VAL A C 1
ATOM 2010 O O . VAL A 1 272 ? 52.303 14.009 -55.305 1.00 58.06 272 VAL A O 1
ATOM 2013 N N . TYR A 1 273 ? 53.116 12.986 -53.512 1.00 56.53 273 TYR A N 1
ATOM 2014 C CA . TYR A 1 273 ? 54.457 13.593 -53.617 1.00 56.53 273 TYR A CA 1
ATOM 2015 C C . TYR A 1 273 ? 55.570 12.558 -53.864 1.00 56.53 273 TYR A C 1
ATOM 2017 O O . TYR A 1 273 ? 56.478 12.401 -53.054 1.00 56.53 273 TYR A O 1
ATOM 2025 N N . GLN A 1 274 ? 55.521 11.849 -54.989 1.00 50.25 274 GLN A N 1
ATOM 2026 C CA . GLN A 1 274 ? 56.712 11.243 -55.600 1.00 50.25 274 GLN A CA 1
ATOM 2027 C C . GLN A 1 274 ? 56.540 11.235 -57.118 1.00 50.25 274 GLN A C 1
ATOM 20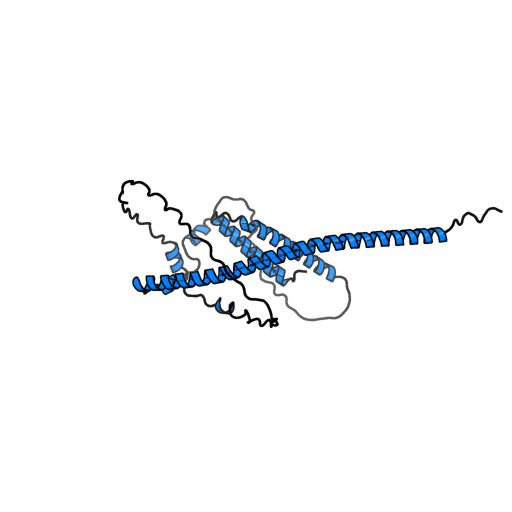29 O O . GLN A 1 274 ? 55.997 10.274 -57.645 1.00 50.25 274 GLN A O 1
ATOM 2034 N N . TYR A 1 275 ? 56.955 12.309 -57.790 1.00 46.72 275 TYR A N 1
ATOM 2035 C CA . TYR A 1 275 ? 57.538 12.315 -59.139 1.00 46.72 275 TYR A CA 1
ATOM 2036 C C . TYR A 1 275 ? 58.156 13.686 -59.416 1.00 46.72 275 TYR A C 1
ATOM 2038 O O . TYR A 1 275 ? 57.553 14.696 -58.985 1.00 46.72 275 TYR A O 1
#

Foldseek 3Di:
DDDPVNLVVLVVVLVVLVVVLVVCVVVVHPSVVCVVVSVVSVVVSVVVVVVVVCVVVVVPDDDDDDDDDDDDDDDDDDDPPDDDDDPDDPDDDPVVVCVLPDPPDPVCVVVSVVVPDDPPDDDDDDDDDDDDDDDDDDDDDDDDDDDDDDDDDDDDDDDDDDDDDDDPPPPPPPPPPPDPDVVVVCVPDDPVRVVVVVVVVVVVVVVVVVVVVVVVVVVVVVVVVVVVVVVVVVVVVVVVVVVVVVVVVVVVVVVVVVVVVVVVVVPDPPPPPDD

InterPro domains:
  IPR000727 Target SNARE coiled-coil homology domain [PS50192] (199-261)
  IPR000727 Target SNARE coiled-coil homology domain [SM00397] (194-261)

Mean predicted aligned error: 23.97 Å

Solvent-accessible surface area (backbone atoms only — not comparable to full-atom values): 18213 Å² total; per-residue (Å²): 134,79,51,74,69,55,50,54,54,49,51,52,51,51,50,53,53,53,51,51,41,52,49,27,55,75,68,71,42,88,52,66,83,52,51,65,58,51,52,52,51,52,50,56,48,49,55,45,50,52,55,49,50,52,51,61,63,66,66,75,79,77,86,88,92,89,88,84,90,78,88,81,86,80,81,80,80,94,82,78,93,82,83,87,78,83,98,80,75,100,69,88,67,83,74,60,59,55,67,75,75,43,68,98,45,80,88,47,45,64,62,53,54,58,72,69,56,73,79,77,82,76,83,78,86,74,87,81,83,89,79,81,92,79,85,86,85,82,85,87,83,89,81,88,81,82,92,82,86,85,88,87,85,84,88,88,80,92,76,86,85,77,88,76,81,78,79,81,70,71,78,68,73,60,77,80,61,79,70,77,52,72,72,66,70,53,63,88,55,53,73,69,55,46,52,56,49,50,52,53,51,50,54,52,48,50,54,50,50,52,53,48,49,54,51,51,51,53,50,51,52,50,51,50,53,50,48,56,49,50,52,52,48,51,56,50,49,54,51,51,49,57,50,49,53,52,50,48,55,51,48,53,52,51,51,50,50,51,51,52,53,54,51,62,74,62,53,78,83,78,77,80,81,83,132